Protein AF-A0A8R1HHL5-F1 (afdb_monomer)

InterPro domains:
  IPR000276 G protein-coupled receptor, rhodopsin-like [PF00001] (22-276)
  IPR017452 GPCR, rhodopsin-like, 7TM [PS50262] (1-278)

Radius of gyration: 33.53 Å; Cα contacts (8 Å, |Δi|>4): 121; chains: 1; bounding box: 90×46×117 Å

Sequence (317 aa):
MATDASMWTVRVDQYSGVLLRLTNLTTIMNVLLITMNEFIFICHPLRYSAIVTRCRVLWAIVLSWLLAFVLTLLNMLTSTRQRSVMIDTDCDNGDLIGVPFCIKHQETSMFHYFVFHMILIAFCLICLAITGSCYFILFRYYYVFTNEVCKRRSDVPQYSLRDRSDKLRNIGTSIITRLVRSDVNYTVEADLLQKEDHSHGKSIARRKKYVLMIGSVILVYSIYLTTYAVIQGMHLVNITSTAKGSESPVHTRSGYIYTKYTCYLFISFHSLLQPLCFMRMREFRNILKKTLFPCSKSEPIVTTDVYKRNSSQPTDI

Foldseek 3Di:
DPPVVVVVVVVVVLVVVLVLQLVLQLVLLVVLLVLVLLLCCLPPVPCSPVPDDPVVSVVSNVVSSVVSNVLSVLLSVLVVLQVPQPQDQPPDDDDDDDDNGDRDRPPPRLVSNLVSLVVLLVVLVVSLVSLVVSLVSLVVVLVVVVVVVVVVVVVVVPVVVVVVVVVVVPDPDDDDPVVVVVVVVVVVVVVVVVVVVVVVVVVNVVVVVLSVLVVVLSVLVSLLSVLVSVLSVLVSVVSVCVVVVNDDDPVVVVVSVVSNVVSVVSNVVSVVCVVSVVVSDPVSVVVVCCVVCVDDDDPDPPPPPPPPPPPDDDDDD

Solvent-accessible surface area (backbone atoms only — not comparable to full-atom values): 18376 Å² total; per-residue (Å²): 132,84,54,72,67,64,57,47,53,52,51,51,53,51,50,50,54,49,51,50,50,29,52,51,44,32,48,52,44,52,51,49,51,53,48,51,54,48,40,44,46,71,78,35,61,90,50,31,74,76,70,68,34,72,68,59,52,53,50,51,51,54,52,37,50,51,50,21,49,50,56,40,49,54,48,48,59,47,52,53,55,67,67,60,74,58,75,68,86,80,81,78,84,85,82,88,83,93,72,96,72,73,80,60,77,71,76,86,39,60,62,62,47,48,52,50,41,50,52,52,35,51,52,36,51,50,52,45,50,55,49,49,52,46,49,52,52,52,50,52,53,50,51,53,52,50,50,55,53,52,50,57,60,62,55,56,66,55,55,62,55,52,58,49,58,57,54,60,69,73,64,74,89,85,68,62,72,62,45,55,56,48,50,54,54,44,53,53,51,50,52,50,51,51,50,48,51,53,50,49,51,52,52,50,54,54,50,54,53,49,54,52,52,55,47,52,50,52,50,55,48,49,52,44,44,50,39,52,32,48,54,40,47,52,53,48,52,53,53,53,36,61,75,66,71,51,84,72,53,72,69,56,56,51,51,51,52,54,52,52,55,54,38,49,50,50,52,54,50,49,66,72,46,51,63,59,60,50,57,69,38,69,66,52,44,52,51,50,46,47,70,77,48,76,83,72,75,90,71,78,88,74,82,78,85,74,80,87,80,84,84,86,83,86,77,94,131

Mean predicted aligned error: 15.46 Å

Organism: Caenorhabditis japonica (NCBI:txid281687)

Secondary structure (DSSP, 8-state):
---HHHHHHHHHHHHHHHHHHHHHHHHHHHHHHHHHHHHHHHH-TTTHHHHS-HHHHHHHHHHHHHHHHHHHHHHHHHHHHHH-----------S-S---------GGGHHHHHHHHHHHHHHHHHHHHHHHHHHHHHHHHHHHHHHHHHHHHHHHHHHHHHHHHHHHHT--SS-SHHHHHHHHHHHHHHHHHHHHHHHHHHHHHHHHHHHHHHHHHHHHHHHHHHHHHHHHHHHHHHHHHHHTT----HHHHHHHHHHHHHHHHHHHHHHHHHHHHHTTSHHHHHHHHHHH---S--------SSTTSS-------

pLDDT: mean 70.44, 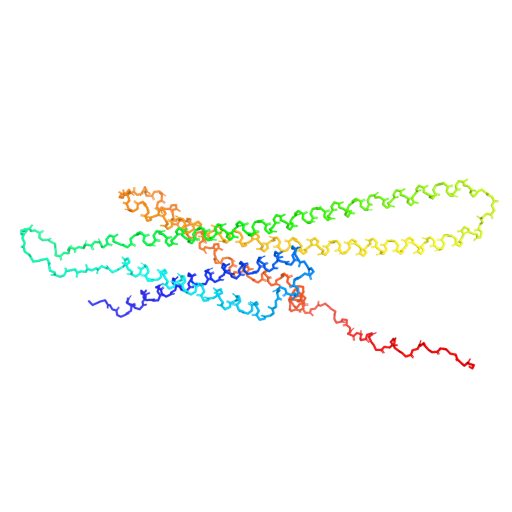std 16.2, range [34.09, 93.12]

Nearest PDB structures (foldseek):
  7xtb-assembly1_R  TM=5.365E-01  e=3.744E-03  Homo sapiens
  8iwe-assembly1_R  TM=6.183E-01  e=2.998E-02  Mus musculus
  8tf5-assembly1_A  TM=5.461E-01  e=5.171E-02  Homo sapiens
  8i21-assembly1_B  TM=3.298E-01  e=8.933E+00  Saccharomyces cerevisiae S288C

Structure (mmCIF, N/CA/C/O backbone):
data_AF-A0A8R1HHL5-F1
#
_entry.id   AF-A0A8R1HHL5-F1
#
loop_
_atom_site.group_PDB
_atom_site.id
_atom_site.type_symbol
_atom_site.label_atom_id
_atom_site.label_alt_id
_atom_site.label_comp_id
_atom_site.label_asym_id
_atom_site.label_entity_id
_atom_site.label_seq_id
_atom_site.pdbx_PDB_ins_code
_atom_site.Cartn_x
_atom_site.Cartn_y
_atom_site.Cartn_z
_atom_site.occupancy
_atom_site.B_iso_or_equiv
_atom_site.auth_seq_id
_atom_site.auth_comp_id
_atom_site.auth_asym_id
_atom_site.auth_atom_id
_atom_site.pdbx_PDB_model_num
ATOM 1 N N . MET A 1 1 ? 27.395 -18.974 -31.088 1.00 42.16 1 MET A N 1
ATOM 2 C CA . MET A 1 1 ? 26.512 -19.908 -30.358 1.00 42.16 1 MET A CA 1
ATOM 3 C C . MET A 1 1 ? 26.502 -19.499 -28.891 1.00 42.16 1 MET A C 1
ATOM 5 O O . MET A 1 1 ? 27.455 -19.790 -28.184 1.00 42.16 1 MET A O 1
ATOM 9 N N . ALA A 1 2 ? 25.499 -18.732 -28.457 1.00 47.31 2 ALA A N 1
ATOM 10 C CA . ALA A 1 2 ? 25.282 -18.492 -27.032 1.00 47.31 2 ALA A CA 1
ATOM 11 C C . ALA A 1 2 ? 24.746 -19.800 -26.437 1.00 47.31 2 ALA A C 1
ATOM 13 O O . ALA A 1 2 ? 23.761 -20.333 -26.937 1.00 47.31 2 ALA A O 1
ATOM 14 N N . THR A 1 3 ? 25.441 -20.364 -25.454 1.00 57.50 3 THR A N 1
ATOM 15 C CA . THR A 1 3 ? 25.074 -21.638 -24.826 1.00 57.50 3 THR A CA 1
ATOM 16 C C . THR A 1 3 ? 23.682 -21.531 -24.207 1.00 57.50 3 THR A C 1
ATOM 18 O O . THR A 1 3 ? 23.359 -20.506 -23.602 1.00 57.50 3 THR A O 1
ATOM 21 N N . ASP A 1 4 ? 22.859 -22.574 -24.320 1.00 66.75 4 ASP A N 1
ATOM 22 C CA . ASP A 1 4 ? 21.476 -22.607 -23.814 1.00 66.75 4 ASP A CA 1
ATOM 23 C C . ASP A 1 4 ? 21.350 -22.166 -22.342 1.00 66.75 4 ASP A C 1
ATOM 25 O O . ASP A 1 4 ? 20.347 -21.572 -21.940 1.00 66.75 4 ASP A O 1
ATOM 29 N N . ALA A 1 5 ? 22.415 -22.353 -21.554 1.00 67.31 5 ALA A N 1
ATOM 30 C CA . ALA A 1 5 ? 22.545 -21.859 -20.185 1.00 67.31 5 ALA A CA 1
ATOM 31 C C . ALA A 1 5 ? 22.472 -20.322 -20.071 1.00 67.31 5 ALA A C 1
ATOM 33 O O . ALA A 1 5 ? 21.800 -19.805 -19.181 1.00 67.31 5 ALA A O 1
ATOM 34 N N . SER A 1 6 ? 23.116 -19.579 -20.977 1.00 68.88 6 SER A N 1
ATOM 35 C CA . SER A 1 6 ? 23.081 -18.107 -21.001 1.00 68.88 6 SER A CA 1
ATOM 36 C C . SER A 1 6 ? 21.715 -17.558 -21.427 1.00 68.88 6 SER A C 1
ATOM 38 O O . SER A 1 6 ? 21.261 -16.531 -20.927 1.00 68.88 6 SER A O 1
ATOM 40 N N . MET A 1 7 ? 21.008 -18.273 -22.306 1.00 71.62 7 MET A N 1
ATOM 41 C CA . MET A 1 7 ? 19.640 -17.927 -22.691 1.00 71.62 7 MET A CA 1
ATOM 42 C C . MET A 1 7 ? 18.653 -18.198 -21.546 1.00 71.62 7 MET A C 1
ATOM 44 O O . MET A 1 7 ? 17.720 -17.421 -21.332 1.00 71.62 7 MET A O 1
ATOM 48 N N . TRP A 1 8 ? 18.866 -19.274 -20.784 1.00 72.12 8 TRP A N 1
ATOM 49 C CA . TRP A 1 8 ? 18.046 -19.609 -19.623 1.00 72.12 8 TRP A CA 1
ATOM 50 C C . TRP A 1 8 ? 18.189 -18.583 -18.492 1.00 72.12 8 TRP A C 1
ATOM 52 O O . TRP A 1 8 ? 17.174 -18.100 -17.989 1.00 72.12 8 TRP A O 1
ATOM 62 N N . THR A 1 9 ? 19.411 -18.168 -18.141 1.00 71.62 9 THR A N 1
ATOM 63 C CA . THR A 1 9 ? 19.636 -17.166 -17.080 1.00 71.62 9 THR A CA 1
ATOM 64 C C . THR A 1 9 ? 19.001 -15.815 -17.407 1.00 71.62 9 THR A C 1
ATOM 66 O O . THR A 1 9 ? 18.374 -15.208 -16.539 1.00 71.62 9 THR A O 1
ATOM 69 N N . VAL A 1 10 ? 19.071 -15.370 -18.666 1.00 73.50 10 VAL A N 1
ATOM 70 C CA . VAL A 1 10 ? 18.430 -14.123 -19.116 1.00 73.50 10 VAL A CA 1
ATOM 71 C C . VAL A 1 10 ? 16.905 -14.199 -19.015 1.00 73.50 10 VAL A C 1
ATOM 73 O O . VAL A 1 10 ? 16.272 -13.242 -18.570 1.00 73.50 10 VAL A O 1
ATOM 76 N N . ARG A 1 11 ? 16.294 -15.332 -19.387 1.00 72.88 11 ARG A N 1
ATOM 77 C CA . ARG A 1 11 ?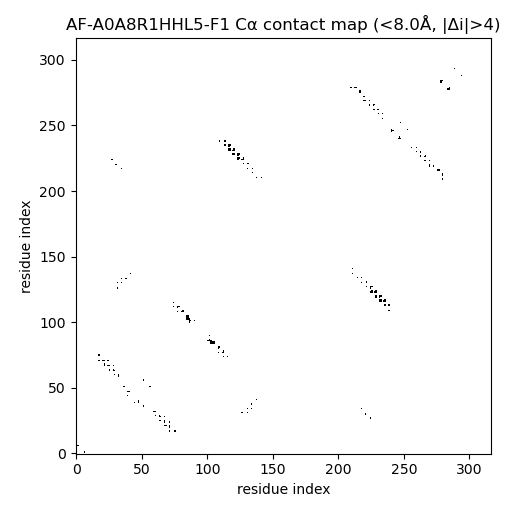 14.840 -15.521 -19.254 1.00 72.88 11 ARG A CA 1
ATOM 78 C C . ARG A 1 11 ? 14.409 -15.534 -17.789 1.00 72.88 11 ARG A C 1
ATOM 80 O O . ARG A 1 11 ? 13.424 -14.889 -17.443 1.00 72.88 11 ARG A O 1
ATOM 87 N N . VAL A 1 12 ? 15.153 -16.225 -16.926 1.00 75.69 12 VAL A N 1
ATOM 88 C CA . VAL A 1 12 ? 14.879 -16.272 -15.480 1.00 75.69 12 VAL A CA 1
ATOM 89 C C . VAL A 1 12 ? 14.945 -14.874 -14.857 1.00 75.69 12 VAL A C 1
ATOM 91 O O . VAL A 1 12 ? 14.050 -14.514 -14.094 1.00 75.69 12 VAL A O 1
ATOM 94 N N . ASP A 1 13 ? 15.938 -14.060 -15.222 1.00 73.06 13 ASP A N 1
ATOM 95 C CA . ASP A 1 13 ? 16.054 -12.667 -14.766 1.00 73.06 13 ASP A CA 1
ATOM 96 C C . ASP A 1 13 ? 14.882 -11.788 -15.247 1.00 73.06 13 ASP A C 1
ATOM 98 O O . ASP A 1 13 ? 14.316 -10.992 -14.496 1.00 73.06 13 ASP A O 1
ATOM 102 N N . GLN A 1 14 ? 14.429 -11.985 -16.487 1.00 74.00 14 GLN A N 1
ATOM 103 C CA . GLN A 1 14 ? 13.248 -11.289 -16.999 1.00 74.00 14 GLN A CA 1
ATOM 104 C C . GLN A 1 14 ? 11.977 -11.663 -16.225 1.00 74.00 14 GLN A C 1
ATOM 106 O O . GLN A 1 14 ? 11.221 -10.775 -15.820 1.00 74.00 14 GLN A O 1
ATOM 111 N N . TYR A 1 15 ? 11.739 -12.957 -15.987 1.00 77.94 15 TYR A N 1
ATOM 112 C CA . TYR A 1 15 ? 10.565 -13.414 -15.242 1.00 77.94 15 TYR A CA 1
ATOM 113 C C . TYR A 1 15 ? 10.598 -12.967 -13.781 1.00 77.94 15 TYR A C 1
ATOM 115 O O . TYR A 1 15 ? 9.571 -12.526 -13.264 1.00 77.94 15 TYR A O 1
ATOM 123 N N . SER A 1 16 ? 11.759 -13.014 -13.123 1.00 80.31 16 SER A N 1
ATOM 124 C CA . SER A 1 16 ? 11.901 -12.553 -11.739 1.00 80.31 16 SER A CA 1
ATOM 125 C C . SER A 1 16 ? 11.597 -11.054 -11.617 1.00 80.31 16 SER A C 1
ATOM 127 O O . SER A 1 16 ? 10.848 -10.644 -10.727 1.00 80.31 16 SER A O 1
ATOM 129 N N . GLY A 1 17 ? 12.065 -10.238 -12.568 1.00 75.25 17 GLY A N 1
ATOM 130 C CA . GLY A 1 17 ? 11.755 -8.811 -12.633 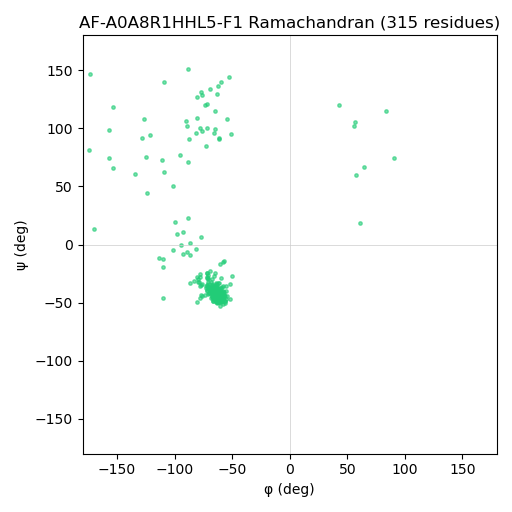1.00 75.25 17 GLY A CA 1
ATOM 131 C C . GLY A 1 17 ? 10.266 -8.521 -12.854 1.00 75.25 17 GLY A C 1
ATOM 132 O O . GLY A 1 17 ? 9.712 -7.616 -12.224 1.00 75.25 17 GLY A O 1
ATOM 133 N N . VAL A 1 18 ? 9.594 -9.297 -13.710 1.00 81.50 18 VAL A N 1
ATOM 134 C CA . VAL A 1 18 ? 8.143 -9.185 -13.951 1.00 81.50 18 VAL A CA 1
ATOM 135 C C . VAL A 1 18 ? 7.349 -9.569 -12.704 1.00 81.50 18 VAL A C 1
ATOM 137 O O . VAL A 1 18 ? 6.468 -8.816 -12.285 1.00 81.50 18 VAL A O 1
ATOM 140 N N . LEU A 1 19 ? 7.693 -10.690 -12.068 1.00 83.50 19 LEU A N 1
ATOM 141 C CA . LEU A 1 19 ? 7.055 -11.151 -10.834 1.00 83.50 19 LEU A CA 1
ATOM 142 C C . LEU A 1 19 ? 7.226 -10.141 -9.698 1.00 83.50 19 LEU A C 1
ATOM 144 O O . LEU A 1 19 ? 6.269 -9.855 -8.977 1.00 83.50 19 LEU A O 1
ATOM 148 N N . LEU A 1 20 ? 8.412 -9.544 -9.569 1.00 83.75 20 LEU A N 1
ATOM 149 C CA . LEU A 1 20 ? 8.668 -8.504 -8.578 1.00 83.75 20 LEU A CA 1
ATOM 150 C C . LEU A 1 20 ? 7.784 -7.270 -8.818 1.00 83.75 20 LEU A C 1
ATOM 152 O O . LEU A 1 20 ? 7.220 -6.714 -7.875 1.00 83.75 20 LEU A O 1
ATOM 156 N N . ARG A 1 21 ? 7.619 -6.838 -10.075 1.00 83.62 21 ARG A N 1
ATOM 157 C CA . ARG A 1 21 ? 6.741 -5.706 -10.427 1.00 83.62 21 ARG A CA 1
ATOM 158 C C . ARG A 1 21 ? 5.267 -6.023 -10.164 1.00 83.62 21 ARG A C 1
ATOM 160 O O . ARG A 1 21 ? 4.592 -5.193 -9.555 1.00 83.62 21 ARG A O 1
ATOM 167 N N . LEU A 1 22 ? 4.807 -7.220 -10.536 1.00 88.12 22 LEU A N 1
ATOM 168 C CA . LEU A 1 22 ? 3.447 -7.697 -10.266 1.00 88.12 22 LEU A CA 1
ATOM 169 C C . LEU A 1 22 ? 3.150 -7.715 -8.768 1.00 88.12 22 LEU A C 1
ATOM 171 O O . LEU A 1 22 ? 2.128 -7.190 -8.327 1.00 88.12 22 LEU A O 1
ATOM 175 N N . THR A 1 23 ? 4.063 -8.286 -7.985 1.00 88.06 23 THR A N 1
ATOM 176 C CA . THR A 1 23 ? 3.922 -8.406 -6.530 1.00 88.06 23 THR A CA 1
ATOM 177 C C . THR A 1 23 ? 3.858 -7.032 -5.877 1.00 88.06 23 THR A C 1
ATOM 179 O O . THR A 1 23 ? 2.985 -6.785 -5.045 1.00 88.06 23 THR A O 1
ATOM 182 N N . ASN A 1 24 ? 4.722 -6.103 -6.297 1.00 87.69 24 ASN A N 1
ATOM 183 C CA . ASN A 1 24 ? 4.714 -4.738 -5.776 1.00 87.69 24 ASN A CA 1
ATOM 184 C C . ASN A 1 24 ? 3.406 -4.009 -6.094 1.00 87.69 24 ASN A C 1
ATOM 186 O O . ASN A 1 24 ? 2.793 -3.417 -5.210 1.00 87.69 24 ASN A O 1
ATOM 190 N N . LEU A 1 25 ? 2.930 -4.091 -7.334 1.00 87.44 25 LEU A N 1
ATOM 191 C CA . LEU A 1 25 ? 1.705 -3.406 -7.726 1.00 87.44 25 LEU A CA 1
ATOM 192 C C . LEU A 1 25 ? 0.461 -4.009 -7.061 1.00 87.44 25 LEU A C 1
ATOM 194 O O . LEU A 1 25 ? -0.403 -3.277 -6.583 1.00 87.44 25 LEU A O 1
ATOM 198 N N . THR A 1 26 ? 0.411 -5.335 -6.953 1.00 90.25 26 THR A N 1
ATOM 199 C CA . THR A 1 26 ? -0.639 -6.048 -6.211 1.00 90.25 26 THR A CA 1
ATOM 200 C C . THR A 1 26 ? -0.637 -5.63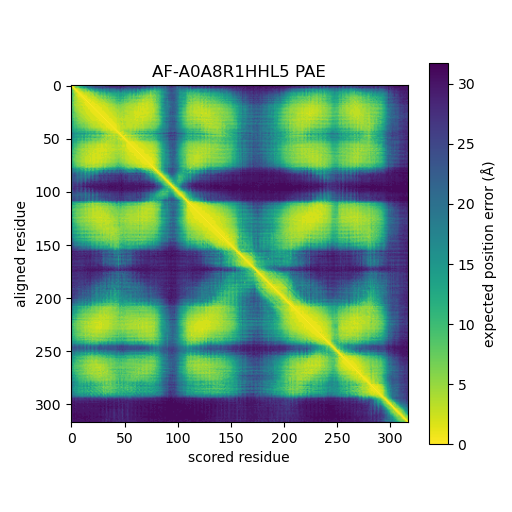3 -4.742 1.00 90.25 26 THR A C 1
ATOM 202 O O . THR A 1 26 ? -1.688 -5.374 -4.161 1.00 90.25 26 THR A O 1
ATOM 205 N N . THR A 1 27 ? 0.548 -5.495 -4.144 1.00 88.94 27 THR A N 1
ATOM 206 C CA . THR A 1 27 ? 0.706 -5.018 -2.766 1.00 88.94 27 THR A CA 1
ATOM 207 C C . THR A 1 27 ? 0.165 -3.601 -2.601 1.00 88.94 27 THR A C 1
ATOM 209 O O . THR A 1 27 ? -0.620 -3.368 -1.686 1.00 88.94 27 THR A O 1
ATOM 212 N N . ILE A 1 28 ? 0.500 -2.675 -3.507 1.00 88.00 28 ILE A N 1
ATOM 213 C CA . ILE A 1 28 ? -0.034 -1.304 -3.493 1.00 88.00 28 ILE A CA 1
ATOM 214 C C . ILE A 1 28 ? -1.565 -1.312 -3.561 1.00 88.00 28 ILE A C 1
ATOM 216 O O . ILE A 1 28 ? -2.219 -0.644 -2.759 1.00 88.00 28 ILE A O 1
ATOM 220 N N . MET A 1 29 ? -2.147 -2.096 -4.471 1.00 88.38 29 MET A N 1
ATOM 221 C CA . MET A 1 29 ? -3.602 -2.181 -4.605 1.00 88.38 29 MET A CA 1
ATOM 222 C C . MET A 1 29 ? -4.264 -2.789 -3.362 1.00 88.38 29 MET A C 1
ATOM 224 O O . MET A 1 29 ? -5.301 -2.306 -2.914 1.00 88.38 29 MET A O 1
ATOM 228 N N . ASN A 1 30 ? -3.654 -3.811 -2.757 1.00 87.62 30 ASN A N 1
ATOM 229 C CA . ASN A 1 30 ? -4.145 -4.408 -1.514 1.00 87.62 30 ASN A CA 1
ATOM 230 C C . ASN A 1 30 ? -4.095 -3.417 -0.349 1.00 87.62 30 ASN A C 1
ATOM 232 O O . ASN A 1 30 ? -5.045 -3.327 0.428 1.00 87.62 30 ASN A O 1
ATOM 236 N N . VAL A 1 31 ? -3.014 -2.643 -0.241 1.00 84.00 31 VAL A N 1
ATOM 237 C CA . VAL A 1 31 ? -2.894 -1.572 0.751 1.00 84.00 31 VAL A CA 1
ATOM 238 C C . VAL A 1 31 ? -3.980 -0.523 0.534 1.00 84.00 31 VAL A C 1
ATOM 240 O O . VAL A 1 31 ? -4.639 -0.146 1.498 1.00 84.00 31 VAL A O 1
ATOM 243 N N . LEU A 1 32 ? -4.229 -0.113 -0.713 1.00 84.56 32 LEU A N 1
ATOM 244 C CA . LEU A 1 32 ? -5.295 0.832 -1.046 1.00 84.56 32 LEU A CA 1
ATOM 245 C C . LEU A 1 32 ? -6.682 0.297 -0.654 1.00 84.56 32 LEU A C 1
ATOM 247 O O . LEU A 1 32 ? -7.497 1.031 -0.105 1.00 84.56 32 LEU A O 1
ATOM 251 N N . LEU A 1 33 ? -6.953 -0.992 -0.878 1.00 87.56 33 LEU A N 1
ATOM 252 C CA . LEU A 1 33 ? -8.202 -1.620 -0.437 1.00 87.56 33 LEU A CA 1
ATOM 253 C C . LEU A 1 33 ? -8.337 -1.607 1.091 1.00 87.56 33 LEU A C 1
ATOM 255 O O . LEU A 1 33 ? -9.411 -1.303 1.611 1.00 87.56 33 LEU A O 1
ATOM 259 N N . ILE A 1 34 ? -7.255 -1.897 1.819 1.00 84.00 34 ILE A N 1
ATOM 260 C CA . ILE A 1 34 ? -7.245 -1.867 3.288 1.00 84.00 34 ILE A CA 1
ATOM 261 C C . ILE A 1 34 ? -7.468 -0.441 3.808 1.00 84.00 34 ILE A C 1
ATOM 263 O O . ILE A 1 34 ? -8.251 -0.254 4.743 1.00 84.00 34 ILE A O 1
ATOM 267 N N . THR A 1 35 ? -6.807 0.563 3.226 1.00 81.38 35 THR A N 1
ATOM 268 C CA . THR A 1 35 ? -6.953 1.964 3.648 1.00 81.38 35 THR A CA 1
ATOM 269 C C . THR A 1 35 ? -8.343 2.497 3.331 1.00 81.38 35 THR A C 1
ATOM 271 O O . THR A 1 35 ? -8.952 3.117 4.199 1.00 81.38 35 THR A O 1
ATOM 274 N N . MET A 1 36 ? -8.897 2.180 2.157 1.00 82.75 36 MET A N 1
ATOM 275 C CA . MET A 1 36 ? -10.275 2.528 1.801 1.00 82.75 36 MET A CA 1
ATOM 276 C C . MET A 1 36 ? -11.295 1.859 2.720 1.00 82.75 36 MET A C 1
ATOM 278 O O . MET A 1 36 ? -12.236 2.508 3.173 1.00 82.75 36 MET A O 1
ATOM 282 N N . ASN A 1 37 ? -11.102 0.580 3.051 1.00 86.31 37 ASN A N 1
ATOM 283 C CA . ASN A 1 37 ? -11.968 -0.106 4.003 1.00 86.31 37 ASN A CA 1
ATOM 284 C C . ASN A 1 37 ? -11.955 0.589 5.373 1.00 86.31 37 ASN A C 1
ATOM 286 O O . ASN A 1 37 ? -13.006 0.787 5.984 1.00 86.31 37 ASN A O 1
ATOM 290 N N . GLU A 1 38 ? -10.772 1.001 5.833 1.00 79.06 38 GLU A N 1
ATOM 291 C CA . GLU A 1 38 ? -10.641 1.722 7.096 1.00 79.06 38 GLU A CA 1
ATOM 292 C C . GLU A 1 38 ? -11.290 3.098 7.053 1.00 79.06 38 GLU A C 1
ATOM 294 O O . GLU A 1 38 ? -12.016 3.474 7.973 1.00 79.06 38 GLU A O 1
ATOM 299 N N . PHE A 1 39 ? -11.082 3.826 5.962 1.00 79.50 39 PHE A N 1
ATOM 300 C CA . PHE A 1 39 ? -11.696 5.122 5.734 1.00 79.50 39 PHE A CA 1
ATOM 301 C C . PHE A 1 39 ? -13.223 5.051 5.823 1.00 79.50 39 PHE A C 1
ATOM 303 O O . PHE A 1 39 ? -13.836 5.820 6.563 1.00 79.50 39 PHE A O 1
ATOM 310 N N . ILE A 1 40 ? -13.841 4.082 5.141 1.00 83.06 40 ILE A N 1
ATOM 311 C CA . ILE A 1 40 ? -15.298 3.892 5.162 1.00 83.06 40 ILE A CA 1
ATOM 312 C C . ILE A 1 40 ? -15.778 3.554 6.577 1.00 83.06 40 ILE A C 1
ATOM 314 O O . ILE A 1 40 ? -16.802 4.081 7.016 1.00 83.06 40 ILE A O 1
ATOM 318 N N . PHE A 1 41 ? -15.037 2.717 7.310 1.00 81.31 41 PHE A N 1
ATOM 319 C CA . PHE A 1 41 ? -15.372 2.362 8.689 1.00 81.31 41 PHE A CA 1
ATOM 320 C C . PHE A 1 41 ? -15.397 3.585 9.621 1.00 81.31 41 PHE A C 1
ATOM 322 O O . PHE A 1 41 ? -16.294 3.705 10.455 1.00 81.31 41 PHE A O 1
ATOM 329 N N . ILE A 1 42 ? -14.447 4.510 9.462 1.00 74.62 42 ILE A N 1
ATOM 330 C CA . ILE A 1 42 ? -14.337 5.711 10.304 1.00 74.62 42 ILE A CA 1
ATOM 331 C C . ILE A 1 42 ? -15.359 6.776 9.901 1.00 74.62 42 ILE A C 1
ATOM 333 O O . ILE A 1 42 ? -16.012 7.358 10.765 1.00 74.62 42 ILE A O 1
ATOM 337 N N . CYS A 1 43 ? -15.494 7.049 8.602 1.00 77.25 43 CYS A N 1
ATOM 338 C CA . CYS A 1 43 ? -16.359 8.117 8.102 1.00 77.25 43 CYS A CA 1
ATOM 339 C C . CYS A 1 43 ? -17.844 7.738 8.143 1.00 77.25 43 CYS A C 1
ATOM 341 O O . CYS A 1 43 ? -18.693 8.596 8.393 1.00 77.25 43 CYS A O 1
ATOM 343 N N . HIS A 1 44 ? -18.178 6.465 7.916 1.00 79.44 44 HIS A N 1
ATOM 344 C CA . HIS A 1 44 ? -19.561 6.002 7.788 1.00 79.44 44 HIS A CA 1
ATOM 345 C C . HIS A 1 44 ? -19.839 4.715 8.585 1.00 79.44 44 HIS A C 1
ATOM 347 O O . HIS A 1 44 ? -20.286 3.719 8.006 1.00 79.44 44 HIS A O 1
ATOM 353 N N . PRO A 1 45 ? -19.682 4.724 9.923 1.00 79.44 45 PRO A N 1
ATOM 354 C CA . PRO A 1 45 ? -19.841 3.522 10.744 1.00 79.44 45 PRO A CA 1
ATOM 355 C C . PRO A 1 45 ? -21.245 2.899 10.639 1.00 79.44 45 PRO A C 1
ATOM 357 O O . PRO A 1 45 ? -21.375 1.681 10.581 1.00 79.44 45 PRO A O 1
ATOM 360 N N . LEU A 1 46 ? -22.301 3.719 10.543 1.00 80.19 46 LEU A N 1
ATOM 361 C CA . LEU A 1 46 ? -23.695 3.248 10.472 1.00 80.19 46 LEU A CA 1
ATOM 362 C C . LEU A 1 46 ? -24.054 2.595 9.130 1.00 80.19 46 LEU A C 1
ATOM 364 O O . LEU A 1 46 ? -24.919 1.728 9.075 1.00 80.19 46 LEU A O 1
ATOM 368 N N . ARG A 1 47 ? -23.396 3.004 8.038 1.00 83.88 47 ARG A N 1
ATOM 369 C CA . ARG A 1 47 ? -23.643 2.465 6.689 1.00 83.88 47 ARG A CA 1
ATOM 370 C C . ARG A 1 47 ? -22.597 1.443 6.256 1.00 83.88 47 ARG A C 1
ATOM 372 O O . ARG A 1 47 ? -22.765 0.826 5.208 1.00 83.88 47 ARG A O 1
ATOM 379 N N . TYR A 1 48 ? -21.557 1.221 7.060 1.00 85.00 48 TYR A N 1
ATOM 380 C CA . TYR A 1 48 ? -20.466 0.298 6.756 1.00 85.00 48 TYR A CA 1
ATOM 381 C C . TYR A 1 48 ? -20.973 -1.100 6.373 1.00 85.00 48 TYR A C 1
ATOM 383 O O . TYR A 1 48 ? -20.576 -1.623 5.337 1.00 85.00 48 TYR A O 1
ATOM 391 N N . SER A 1 49 ? -21.919 -1.658 7.141 1.00 81.62 49 SER A N 1
ATOM 392 C CA . SER A 1 49 ? -22.487 -2.997 6.893 1.00 81.62 49 SER A CA 1
ATOM 393 C C . SER A 1 49 ? -23.212 -3.112 5.540 1.00 81.62 49 SER A C 1
ATOM 395 O O . SER A 1 49 ? -23.170 -4.154 4.892 1.00 81.62 49 SER A O 1
ATOM 397 N N . ALA A 1 50 ? -23.837 -2.025 5.075 1.00 83.12 50 ALA A N 1
ATOM 398 C CA . ALA A 1 50 ? -24.522 -1.986 3.782 1.00 83.12 50 ALA A CA 1
ATOM 399 C C . ALA A 1 50 ? -23.562 -1.715 2.608 1.00 83.12 50 ALA A C 1
ATOM 401 O O . ALA A 1 50 ? -23.793 -2.170 1.488 1.00 83.12 50 ALA A O 1
ATOM 402 N N . ILE A 1 51 ? -22.485 -0.960 2.848 1.00 83.94 51 ILE A N 1
ATOM 403 C CA . ILE A 1 51 ? -21.506 -0.584 1.820 1.00 83.94 51 ILE A CA 1
ATOM 404 C C . ILE A 1 51 ? -20.519 -1.733 1.565 1.00 83.94 51 ILE A C 1
ATOM 406 O O . ILE A 1 51 ? -20.309 -2.114 0.409 1.00 83.94 51 ILE A O 1
ATOM 410 N N . VAL A 1 52 ? -19.947 -2.299 2.631 1.00 87.25 52 VAL A N 1
ATOM 411 C CA . VAL A 1 52 ? -18.890 -3.320 2.596 1.00 87.25 52 VAL A CA 1
ATOM 412 C C . VAL A 1 52 ? -19.511 -4.713 2.708 1.00 87.25 52 VAL A C 1
ATOM 414 O O . VAL A 1 52 ? -19.498 -5.356 3.756 1.00 87.25 52 VAL A O 1
ATOM 417 N N . THR A 1 53 ? -20.083 -5.192 1.602 1.00 90.12 53 THR A N 1
ATOM 418 C CA . THR A 1 53 ? -20.617 -6.559 1.511 1.00 90.12 53 THR A CA 1
ATOM 419 C C . THR A 1 53 ? -19.542 -7.547 1.057 1.00 90.12 53 THR A C 1
ATOM 421 O O . THR A 1 53 ? -18.638 -7.195 0.298 1.00 90.12 53 THR A O 1
ATOM 424 N N . ARG A 1 54 ? -19.653 -8.818 1.474 1.00 87.62 54 ARG A N 1
ATOM 425 C CA . ARG A 1 54 ? -18.676 -9.873 1.129 1.00 87.62 54 ARG A CA 1
ATOM 426 C C . ARG A 1 54 ? -18.472 -10.004 -0.382 1.00 87.62 54 ARG A C 1
ATOM 428 O O . ARG A 1 54 ? -17.336 -10.052 -0.836 1.00 87.62 54 ARG A O 1
ATOM 435 N N . CYS A 1 55 ? -19.557 -9.982 -1.158 1.00 88.31 55 CYS A N 1
ATOM 436 C CA . CYS A 1 55 ? -19.480 -10.074 -2.616 1.00 88.31 55 CYS A CA 1
ATOM 437 C C . CYS A 1 55 ? -18.722 -8.889 -3.225 1.00 88.31 55 CYS A C 1
ATOM 439 O O . CYS A 1 55 ? -17.858 -9.092 -4.070 1.00 88.31 55 CYS A O 1
ATOM 441 N N . ARG A 1 56 ? -18.996 -7.655 -2.778 1.00 90.75 56 ARG A N 1
ATOM 442 C CA . ARG A 1 56 ? -18.304 -6.458 -3.284 1.00 90.75 56 ARG A CA 1
ATOM 443 C C . ARG A 1 56 ? -16.819 -6.468 -2.940 1.00 90.75 56 ARG A C 1
ATOM 445 O O . ARG A 1 56 ? -16.010 -6.105 -3.784 1.00 90.75 56 ARG A O 1
ATOM 452 N N . VAL A 1 57 ? -16.462 -6.917 -1.736 1.00 89.31 57 VAL A N 1
ATOM 453 C CA . VAL A 1 57 ? -15.058 -7.059 -1.323 1.00 89.31 57 VAL A CA 1
ATOM 454 C C . VAL A 1 57 ? -14.339 -8.103 -2.177 1.00 89.31 57 VAL A C 1
ATOM 456 O O . VAL A 1 57 ? -13.244 -7.830 -2.657 1.00 89.31 57 VAL A O 1
ATOM 459 N N . LEU A 1 58 ? -14.958 -9.262 -2.428 1.00 88.75 58 LEU A N 1
ATOM 460 C CA . LEU A 1 58 ? -14.384 -10.284 -3.311 1.00 88.75 58 LEU A CA 1
ATOM 461 C C . LEU A 1 58 ? -14.163 -9.747 -4.728 1.00 88.75 58 LEU A C 1
ATOM 463 O O . LEU A 1 58 ? -13.073 -9.903 -5.273 1.00 88.75 58 LEU A O 1
ATOM 467 N N . TRP A 1 59 ? -15.151 -9.047 -5.293 1.00 92.00 59 TRP A N 1
ATOM 468 C CA . TRP A 1 59 ? -15.005 -8.395 -6.595 1.00 92.00 59 TRP A CA 1
ATOM 469 C C . TRP A 1 59 ? -13.891 -7.348 -6.604 1.00 92.00 59 TRP A C 1
ATOM 471 O O . TRP A 1 59 ? -13.105 -7.314 -7.545 1.00 92.00 59 TRP A O 1
ATOM 481 N N . ALA A 1 60 ? -13.775 -6.533 -5.555 1.00 89.19 60 ALA A N 1
ATOM 482 C CA . ALA A 1 60 ? -12.714 -5.537 -5.443 1.00 89.19 60 ALA A CA 1
ATOM 483 C C . ALA A 1 60 ? -11.314 -6.175 -5.397 1.00 89.19 60 ALA A C 1
ATOM 485 O O . ALA A 1 60 ? -10.391 -5.646 -6.010 1.00 89.19 60 ALA A O 1
ATOM 486 N N . ILE A 1 61 ? -11.164 -7.327 -4.730 1.00 91.06 61 ILE A N 1
ATOM 487 C CA . ILE A 1 61 ? -9.915 -8.102 -4.727 1.00 91.06 61 ILE A CA 1
ATOM 488 C C . ILE A 1 61 ? -9.637 -8.662 -6.126 1.00 91.06 61 ILE A C 1
ATOM 490 O O . ILE A 1 61 ? -8.546 -8.498 -6.651 1.00 91.06 61 ILE A O 1
ATOM 494 N N . VAL A 1 62 ? -10.609 -9.291 -6.784 1.00 92.44 62 VAL A N 1
ATOM 495 C CA . VAL A 1 62 ? -10.381 -9.828 -8.138 1.00 92.44 62 VAL A CA 1
ATOM 496 C C . VAL A 1 62 ? -9.986 -8.710 -9.110 1.00 92.44 62 VAL A C 1
ATOM 498 O O . VAL A 1 62 ? -9.009 -8.846 -9.845 1.00 92.44 62 VAL A O 1
ATOM 501 N N . LEU A 1 63 ? -10.683 -7.571 -9.069 1.00 90.88 63 LEU A N 1
ATOM 502 C CA . LEU A 1 63 ? -10.372 -6.408 -9.900 1.00 90.88 63 LEU A CA 1
ATOM 503 C C . LEU A 1 63 ? -8.992 -5.818 -9.592 1.00 90.88 63 LEU A C 1
ATOM 505 O O . LEU A 1 63 ? -8.298 -5.407 -10.520 1.00 90.88 63 LEU A O 1
ATOM 509 N N . SER A 1 64 ? -8.564 -5.798 -8.326 1.00 91.44 64 SER A N 1
ATOM 510 C CA . SER A 1 64 ? -7.239 -5.289 -7.960 1.00 91.44 64 SER A CA 1
ATOM 511 C C . SER A 1 64 ? -6.112 -6.153 -8.522 1.00 91.44 64 SER A C 1
ATOM 513 O O . SER A 1 64 ? -5.132 -5.623 -9.050 1.00 91.44 64 SER A O 1
ATOM 515 N N . TRP A 1 65 ? -6.275 -7.475 -8.473 1.00 92.69 65 TRP A N 1
ATOM 516 C CA . TRP A 1 65 ? -5.332 -8.428 -9.054 1.00 92.69 65 TRP A CA 1
ATOM 517 C C . TRP A 1 65 ? -5.292 -8.338 -10.578 1.00 92.69 65 TRP A C 1
ATOM 519 O O . TRP A 1 65 ? -4.209 -8.282 -11.160 1.00 92.69 65 TRP A O 1
ATOM 529 N N . LEU A 1 66 ? -6.457 -8.260 -11.228 1.00 93.12 66 LEU A N 1
ATOM 530 C CA . LEU A 1 66 ? -6.540 -8.084 -12.679 1.00 93.12 66 LEU A CA 1
ATOM 531 C C . LEU A 1 66 ? -5.868 -6.781 -13.120 1.00 93.12 66 LEU A C 1
ATOM 533 O O . LEU A 1 66 ? -5.075 -6.789 -14.059 1.00 93.12 66 LEU A O 1
ATOM 537 N N . LEU A 1 67 ? -6.118 -5.676 -12.415 1.00 89.81 67 LEU A N 1
ATOM 538 C CA . LEU A 1 67 ? -5.494 -4.390 -12.715 1.00 89.81 67 LEU A CA 1
ATOM 539 C C . LEU A 1 67 ? -3.968 -4.447 -12.549 1.00 89.81 67 LEU A C 1
ATOM 541 O O . LEU A 1 67 ? -3.239 -3.945 -13.406 1.00 89.81 67 LEU A O 1
ATOM 545 N N . ALA A 1 68 ? -3.472 -5.094 -11.490 1.00 90.38 68 ALA A N 1
ATOM 546 C CA . ALA A 1 68 ? -2.038 -5.277 -11.278 1.00 90.38 68 ALA A CA 1
ATOM 547 C C . ALA A 1 68 ? -1.391 -6.136 -12.379 1.00 90.38 68 ALA A C 1
ATOM 549 O O . ALA A 1 68 ? -0.300 -5.815 -12.863 1.00 90.38 68 ALA A O 1
ATOM 550 N N . PHE A 1 69 ? -2.076 -7.194 -12.815 1.00 89.62 69 PHE A N 1
ATOM 551 C CA . PHE A 1 69 ? -1.630 -8.041 -13.916 1.00 89.62 69 PHE A CA 1
ATOM 552 C C . PHE A 1 69 ? -1.572 -7.270 -15.237 1.00 89.62 69 PHE A C 1
ATOM 554 O O . PHE A 1 69 ? -0.530 -7.264 -15.892 1.00 89.62 69 PHE A O 1
ATOM 561 N N . VAL A 1 70 ? -2.641 -6.549 -15.590 1.00 89.38 70 VAL A N 1
ATOM 562 C CA . VAL A 1 70 ? -2.715 -5.740 -16.817 1.00 89.38 70 VAL A CA 1
ATOM 563 C C . VAL A 1 70 ? -1.611 -4.687 -16.846 1.00 89.38 70 VAL A C 1
ATOM 565 O O . VAL A 1 70 ? -0.875 -4.596 -17.824 1.00 89.38 70 VAL A O 1
ATOM 568 N N . LEU A 1 71 ? -1.431 -3.926 -15.767 1.00 85.69 71 LEU A N 1
ATOM 569 C CA . LEU A 1 71 ? -0.380 -2.910 -15.684 1.00 85.69 71 LEU A CA 1
ATOM 570 C C . LEU A 1 71 ? 1.030 -3.517 -15.775 1.00 85.69 71 LEU A C 1
ATOM 572 O O . LEU A 1 71 ? 1.921 -2.919 -16.377 1.00 85.69 71 LEU A O 1
ATOM 576 N N . THR A 1 72 ? 1.239 -4.717 -15.230 1.00 86.69 72 THR A N 1
ATOM 577 C CA . THR A 1 72 ? 2.518 -5.430 -15.362 1.00 86.69 72 THR A CA 1
ATOM 578 C C . THR A 1 72 ? 2.747 -5.918 -16.792 1.00 86.69 72 THR A C 1
ATOM 580 O O . THR A 1 72 ? 3.853 -5.776 -17.314 1.00 86.69 72 THR A O 1
ATOM 583 N N . LEU A 1 73 ? 1.711 -6.439 -17.450 1.00 85.31 73 LEU A N 1
ATOM 584 C CA . LEU A 1 73 ? 1.776 -6.871 -18.842 1.00 85.31 73 LEU A CA 1
ATOM 585 C C . LEU A 1 73 ? 2.076 -5.689 -19.773 1.00 85.31 73 LEU A C 1
ATOM 587 O O . LEU A 1 73 ? 2.975 -5.782 -20.603 1.00 85.31 73 LEU A O 1
ATOM 591 N N . LEU A 1 74 ? 1.400 -4.551 -19.586 1.00 83.12 74 LEU A N 1
ATOM 592 C CA . LEU A 1 74 ? 1.669 -3.316 -20.331 1.00 83.12 74 LEU A CA 1
ATOM 593 C C . LEU A 1 74 ? 3.122 -2.852 -20.161 1.00 83.12 74 LEU A C 1
ATOM 595 O O . LEU A 1 74 ? 3.768 -2.450 -21.130 1.00 83.12 74 LEU A O 1
ATOM 599 N N . ASN A 1 75 ? 3.663 -2.963 -18.946 1.00 78.00 75 ASN A N 1
ATOM 600 C CA . ASN A 1 75 ? 5.065 -2.666 -18.671 1.00 78.00 75 ASN A CA 1
ATOM 601 C C . ASN A 1 75 ? 6.006 -3.616 -19.424 1.00 78.00 75 ASN A C 1
ATOM 603 O O . ASN A 1 75 ? 6.970 -3.173 -20.044 1.00 78.00 75 ASN A O 1
ATOM 607 N N . MET A 1 76 ? 5.709 -4.919 -19.412 1.00 77.25 76 MET A N 1
ATOM 608 C CA . MET A 1 76 ? 6.504 -5.921 -20.119 1.00 77.25 76 MET A CA 1
ATOM 609 C C . MET A 1 76 ? 6.495 -5.673 -21.630 1.00 77.25 76 MET A C 1
ATOM 611 O O . MET A 1 76 ? 7.565 -5.622 -22.227 1.00 77.25 76 MET A O 1
ATOM 615 N N . LEU A 1 77 ? 5.320 -5.430 -22.222 1.00 75.19 77 LEU A N 1
ATOM 616 C CA . LEU A 1 77 ? 5.160 -5.125 -23.648 1.00 75.19 77 LEU A CA 1
ATOM 617 C C . LEU A 1 77 ? 5.928 -3.858 -24.050 1.00 75.19 77 LEU A C 1
ATOM 619 O O . LEU A 1 77 ? 6.583 -3.821 -25.094 1.00 75.19 77 LEU A O 1
ATOM 623 N N . THR A 1 78 ? 5.905 -2.835 -23.193 1.00 69.31 78 THR A N 1
ATOM 624 C CA . THR A 1 78 ? 6.661 -1.593 -23.407 1.00 69.31 78 THR A CA 1
ATOM 625 C C . THR A 1 78 ? 8.171 -1.824 -23.273 1.00 69.31 78 THR A C 1
ATOM 627 O O . THR A 1 78 ? 8.955 -1.280 -24.047 1.00 69.31 78 THR A O 1
ATOM 630 N N . SER A 1 79 ? 8.593 -2.678 -22.335 1.00 63.59 79 SER A N 1
ATOM 631 C CA . SER A 1 79 ? 10.002 -3.011 -22.102 1.00 63.59 79 SER A CA 1
ATOM 632 C C . SER A 1 79 ? 10.598 -3.900 -23.199 1.00 63.59 79 SER A C 1
ATOM 634 O O . SER A 1 79 ? 11.743 -3.683 -23.596 1.00 63.59 79 SER A O 1
ATOM 636 N N . THR A 1 80 ? 9.841 -4.857 -23.745 1.00 59.56 80 THR A N 1
ATOM 637 C CA . THR A 1 80 ? 10.283 -5.672 -24.889 1.00 59.56 80 THR A CA 1
ATOM 638 C C . THR A 1 80 ? 10.488 -4.836 -26.144 1.00 59.56 80 THR A C 1
ATOM 640 O O . THR A 1 80 ? 11.426 -5.093 -26.894 1.00 59.56 80 THR A O 1
ATOM 643 N N . ARG A 1 81 ? 9.678 -3.788 -26.332 1.00 53.28 81 ARG A N 1
ATOM 644 C CA . ARG A 1 81 ? 9.784 -2.868 -27.473 1.00 53.28 81 ARG A CA 1
ATOM 645 C C . ARG A 1 81 ? 11.039 -1.984 -27.427 1.00 53.28 81 ARG A C 1
ATOM 647 O O . ARG A 1 81 ? 11.512 -1.557 -28.470 1.00 53.28 81 ARG A O 1
ATOM 654 N N . GLN A 1 82 ? 11.624 -1.771 -26.243 1.00 48.19 82 GLN A N 1
ATOM 655 C CA . GLN A 1 82 ? 12.931 -1.109 -26.095 1.00 48.19 82 GLN A CA 1
ATOM 656 C C . GLN A 1 82 ? 14.119 -2.027 -26.420 1.00 48.19 82 GLN A C 1
ATOM 658 O O . GLN A 1 82 ? 15.191 -1.536 -26.763 1.00 48.19 82 GLN A O 1
ATOM 663 N N . ARG A 1 83 ? 13.955 -3.352 -26.279 1.00 46.44 83 ARG A N 1
ATOM 664 C CA . ARG A 1 83 ? 15.002 -4.355 -26.555 1.00 46.44 83 ARG A CA 1
ATOM 665 C C . ARG A 1 83 ? 14.966 -4.912 -27.976 1.00 46.44 83 ARG A C 1
ATOM 667 O O . ARG A 1 83 ? 15.892 -5.637 -28.332 1.00 46.44 83 ARG A O 1
ATOM 674 N N . SER A 1 84 ? 13.946 -4.606 -28.780 1.00 39.62 84 SER A N 1
ATOM 675 C CA . SER A 1 84 ? 13.940 -4.979 -30.195 1.00 39.62 84 SER A CA 1
ATOM 676 C C . SER A 1 84 ? 14.938 -4.102 -30.949 1.00 39.62 84 SER A C 1
ATOM 678 O O . SER A 1 84 ? 14.588 -3.064 -31.505 1.00 39.62 84 SER A O 1
ATOM 680 N N . VAL A 1 85 ? 16.201 -4.522 -30.931 1.00 42.88 85 VAL A N 1
ATOM 681 C CA . VAL A 1 85 ? 17.181 -4.136 -31.940 1.00 42.88 85 VAL A CA 1
ATOM 682 C C . VAL A 1 85 ? 16.673 -4.741 -33.247 1.00 42.88 85 VAL A C 1
ATOM 684 O O . VAL A 1 85 ? 16.796 -5.944 -33.462 1.00 42.88 85 VAL A O 1
ATOM 687 N N . MET A 1 86 ? 16.014 -3.935 -34.077 1.00 39.06 86 MET A N 1
ATOM 688 C CA . MET A 1 86 ? 15.760 -4.311 -35.462 1.00 39.06 86 MET A CA 1
ATOM 689 C C . MET A 1 86 ? 17.109 -4.215 -36.176 1.00 39.06 86 MET A C 1
ATOM 691 O O . MET A 1 86 ? 17.594 -3.120 -36.444 1.00 39.06 86 MET A O 1
ATOM 695 N N . ILE A 1 87 ? 17.761 -5.361 -36.372 1.00 40.97 87 ILE A N 1
ATOM 696 C CA . ILE A 1 87 ? 18.903 -5.479 -37.278 1.00 40.97 87 ILE A CA 1
ATOM 697 C C . ILE A 1 87 ? 18.286 -5.493 -38.672 1.00 40.97 87 ILE A C 1
ATOM 699 O O . ILE A 1 87 ? 17.744 -6.513 -39.090 1.00 40.97 87 ILE A O 1
ATOM 703 N N . ASP A 1 88 ? 18.276 -4.340 -39.329 1.00 38.50 88 ASP A N 1
ATOM 704 C CA . ASP A 1 88 ? 17.948 -4.274 -40.747 1.00 38.50 88 ASP A CA 1
ATOM 705 C C . ASP A 1 88 ? 19.143 -4.843 -41.524 1.00 38.50 88 ASP A C 1
ATOM 707 O O . ASP A 1 88 ? 20.273 -4.377 -41.353 1.00 38.50 88 ASP A O 1
ATOM 711 N N . THR A 1 89 ? 18.925 -5.913 -42.287 1.00 49.34 89 THR A N 1
ATOM 712 C CA . THR A 1 89 ? 19.975 -6.593 -43.064 1.00 49.34 89 THR A CA 1
ATOM 713 C C . THR A 1 89 ? 20.273 -5.911 -44.399 1.00 49.34 89 THR A C 1
ATOM 715 O O . THR A 1 89 ? 21.238 -6.299 -45.050 1.00 49.34 89 THR A O 1
ATOM 718 N N . ASP A 1 90 ? 19.533 -4.862 -44.768 1.00 44.53 90 ASP A N 1
ATOM 719 C CA . ASP A 1 90 ? 19.653 -4.200 -46.074 1.00 44.53 90 ASP A CA 1
ATOM 720 C C . ASP A 1 90 ? 20.464 -2.892 -46.010 1.00 44.53 90 ASP A C 1
ATOM 722 O O . ASP A 1 90 ? 20.064 -1.841 -46.512 1.00 44.53 90 ASP A O 1
ATOM 726 N N . CYS A 1 91 ? 21.650 -2.946 -45.400 1.00 48.34 91 CYS A N 1
ATOM 727 C CA . CYS A 1 91 ? 22.688 -1.935 -45.628 1.00 48.34 91 CYS A CA 1
ATOM 728 C C . CYS A 1 91 ? 23.540 -2.354 -46.832 1.00 48.34 91 CYS A C 1
ATOM 730 O O . CYS A 1 91 ? 24.687 -2.764 -46.665 1.00 48.34 91 CYS A O 1
ATOM 732 N N . ASP A 1 92 ? 22.969 -2.279 -48.035 1.00 42.59 92 ASP A N 1
ATOM 733 C CA . ASP A 1 92 ? 23.703 -2.559 -49.267 1.00 42.59 92 ASP A CA 1
ATOM 734 C C . ASP A 1 92 ? 24.347 -1.269 -49.817 1.00 42.59 92 ASP A C 1
ATOM 736 O O . ASP A 1 92 ? 23.684 -0.365 -50.318 1.00 42.59 92 ASP A O 1
ATOM 740 N N . ASN A 1 93 ? 25.670 -1.218 -49.651 1.00 48.00 93 ASN A N 1
ATOM 741 C CA . ASN A 1 93 ? 26.697 -0.613 -50.505 1.00 48.00 93 ASN A CA 1
ATOM 742 C C . ASN A 1 93 ? 26.616 0.877 -50.886 1.00 48.00 93 ASN A C 1
ATOM 744 O O . ASN A 1 93 ? 25.964 1.282 -51.846 1.00 48.00 93 ASN A O 1
ATOM 748 N N . GLY A 1 94 ? 27.484 1.661 -50.241 1.00 45.44 94 GLY A N 1
ATOM 749 C CA . GLY A 1 94 ? 27.913 2.974 -50.717 1.00 45.44 94 GLY A CA 1
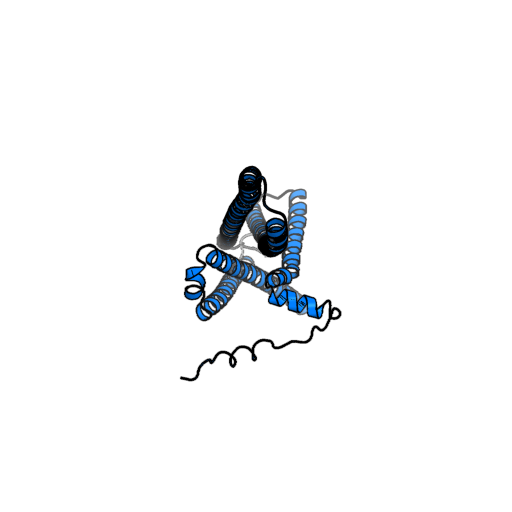ATOM 750 C C . GLY A 1 94 ? 29.009 3.578 -49.839 1.00 45.44 94 GLY A C 1
ATOM 751 O O . GLY A 1 94 ? 28.719 4.418 -49.001 1.00 45.44 94 GLY A O 1
ATOM 752 N N . ASP A 1 95 ? 30.246 3.141 -50.077 1.00 42.25 95 ASP A N 1
ATOM 753 C CA . ASP A 1 95 ? 31.532 3.686 -49.609 1.00 42.25 95 ASP A CA 1
ATOM 754 C C . ASP A 1 95 ? 32.112 3.331 -48.218 1.00 42.25 95 ASP A C 1
ATOM 756 O O . ASP A 1 95 ? 31.625 3.694 -47.153 1.00 42.25 95 ASP A O 1
ATOM 760 N N . LEU A 1 96 ? 33.257 2.642 -48.333 1.00 51.91 96 LEU A N 1
ATOM 761 C CA . LEU A 1 96 ? 34.506 2.661 -47.563 1.00 51.91 96 LEU A CA 1
ATOM 762 C C . LEU A 1 96 ? 34.486 2.732 -46.016 1.00 51.91 96 LEU A C 1
ATOM 764 O O . LEU A 1 96 ? 34.198 3.748 -45.396 1.00 51.91 96 LEU A O 1
ATOM 768 N N . ILE A 1 97 ? 35.092 1.677 -45.444 1.00 48.88 97 ILE A N 1
ATOM 769 C CA . ILE A 1 97 ? 35.610 1.502 -44.070 1.00 48.88 97 ILE A CA 1
ATOM 770 C C . ILE A 1 97 ? 34.602 0.917 -43.058 1.00 48.88 97 ILE A C 1
ATOM 772 O O . ILE A 1 97 ? 34.135 1.554 -42.123 1.00 48.88 97 ILE A O 1
ATOM 776 N N . GLY A 1 98 ? 34.363 -0.389 -43.204 1.00 48.66 98 GLY A N 1
ATOM 777 C CA . GLY A 1 98 ? 34.615 -1.358 -42.132 1.00 48.66 98 GLY A CA 1
ATOM 778 C C . GLY A 1 98 ? 33.922 -1.184 -40.777 1.00 48.66 98 GLY A C 1
ATOM 779 O O . GLY A 1 98 ? 34.623 -1.182 -39.775 1.00 48.66 98 GLY A O 1
ATOM 780 N N . VAL A 1 99 ? 32.584 -1.187 -40.719 1.00 44.44 99 VAL A N 1
ATOM 781 C CA . VAL A 1 99 ? 31.824 -1.786 -39.595 1.00 44.44 99 VAL A CA 1
ATOM 782 C C . VAL A 1 99 ? 30.433 -2.232 -40.100 1.00 44.44 99 VAL A C 1
ATOM 784 O O . VAL A 1 99 ? 29.668 -1.377 -40.533 1.00 44.44 99 VAL A O 1
ATOM 787 N N . PRO A 1 100 ? 30.043 -3.526 -40.057 1.00 44.28 100 PRO A N 1
ATOM 788 C CA . PRO A 1 100 ? 28.800 -4.008 -40.680 1.00 44.28 100 PRO A CA 1
ATOM 789 C C . PRO A 1 100 ? 27.566 -3.924 -39.758 1.00 44.28 100 PRO A C 1
ATOM 791 O O . PRO A 1 100 ? 26.610 -4.671 -39.933 1.00 44.28 100 PRO A O 1
ATOM 794 N N . PHE A 1 101 ? 27.570 -3.055 -38.745 1.00 45.38 101 PHE A N 1
ATOM 795 C CA . PHE A 1 101 ? 26.452 -2.938 -37.802 1.00 45.38 101 PHE A CA 1
ATOM 796 C C . PHE A 1 101 ? 25.881 -1.522 -37.808 1.00 45.38 101 PHE A C 1
ATOM 798 O O . PHE A 1 101 ? 26.335 -0.653 -37.066 1.00 45.38 101 PHE A O 1
ATOM 805 N N . CYS A 1 102 ? 24.840 -1.299 -38.610 1.00 46.97 102 CYS A N 1
ATOM 806 C CA . CYS A 1 102 ? 24.010 -0.105 -38.497 1.00 46.97 102 CYS A CA 1
ATOM 807 C C . CYS A 1 102 ? 22.889 -0.379 -37.478 1.00 46.97 102 CYS A C 1
ATOM 809 O O . CYS A 1 102 ? 21.835 -0.920 -37.804 1.00 46.97 102 CYS A O 1
ATOM 811 N N . ILE A 1 103 ? 23.130 -0.067 -36.201 1.00 47.50 103 ILE A N 1
ATOM 812 C CA . ILE A 1 103 ? 22.103 -0.157 -35.152 1.00 47.50 103 ILE A CA 1
ATOM 813 C C . ILE A 1 103 ? 21.245 1.110 -35.235 1.00 47.50 103 ILE A C 1
ATOM 815 O O . ILE A 1 103 ? 21.599 2.142 -34.664 1.00 47.50 103 ILE A O 1
ATOM 819 N N . LYS A 1 104 ? 20.102 1.056 -35.928 1.00 38.62 104 LYS A N 1
ATOM 820 C CA . LYS A 1 104 ? 19.091 2.116 -35.812 1.00 38.62 104 LYS A CA 1
ATOM 821 C C . LYS A 1 104 ? 18.271 1.883 -34.544 1.00 38.62 104 LYS A C 1
ATOM 823 O O . LYS A 1 104 ? 17.467 0.956 -34.460 1.00 38.62 104 LYS A O 1
ATOM 828 N N . HIS A 1 105 ? 18.462 2.736 -33.542 1.00 44.84 105 HIS A N 1
ATOM 829 C CA . HIS A 1 105 ? 17.542 2.809 -32.411 1.00 44.84 105 HIS A CA 1
ATOM 830 C C . HIS A 1 105 ? 16.174 3.290 -32.919 1.00 44.84 105 HIS A C 1
ATOM 832 O O . HIS A 1 105 ? 16.038 4.414 -33.395 1.00 44.84 105 HIS A O 1
ATOM 838 N N . GLN A 1 106 ? 15.148 2.441 -32.834 1.00 42.00 106 GLN A N 1
ATOM 839 C CA . GLN A 1 106 ? 13.769 2.836 -33.114 1.00 42.00 106 GLN A CA 1
ATOM 840 C C . GLN A 1 106 ? 13.308 3.858 -32.048 1.00 42.00 106 GLN A C 1
ATOM 842 O O . GLN A 1 106 ? 12.858 3.494 -30.959 1.00 42.00 106 GLN A O 1
ATOM 847 N N . GLU A 1 107 ? 13.406 5.149 -32.376 1.00 48.59 107 GLU A N 1
ATOM 848 C CA . GLU A 1 107 ? 13.066 6.319 -31.539 1.00 48.59 107 GLU A CA 1
ATOM 849 C C . GLU A 1 107 ? 11.606 6.334 -31.024 1.00 48.59 107 GLU A C 1
ATOM 851 O O . GLU A 1 107 ? 11.271 7.027 -30.065 1.00 48.59 107 GLU A O 1
ATOM 856 N N . THR A 1 108 ? 10.709 5.510 -31.575 1.00 46.47 108 THR A N 1
ATOM 857 C CA . THR A 1 108 ? 9.277 5.503 -31.220 1.00 46.47 108 THR A CA 1
ATOM 858 C C . THR A 1 108 ? 8.941 4.814 -29.883 1.00 46.47 108 THR A C 1
ATOM 860 O O . THR A 1 108 ? 7.766 4.650 -29.557 1.00 46.47 108 THR A O 1
ATOM 863 N N . SER A 1 109 ? 9.933 4.392 -29.083 1.00 56.28 109 SER A N 1
ATOM 864 C CA . SER A 1 109 ? 9.712 3.577 -27.871 1.00 56.28 109 SER A CA 1
ATOM 865 C C . SER A 1 109 ? 10.051 4.245 -26.526 1.00 56.28 109 SER A C 1
ATOM 867 O O . SER A 1 109 ? 9.678 3.695 -25.487 1.00 56.28 109 SER A O 1
ATOM 869 N N . MET A 1 110 ? 10.735 5.394 -26.491 1.00 61.78 110 MET A N 1
ATOM 870 C CA . MET A 1 110 ? 11.098 6.060 -25.222 1.00 61.78 110 MET A CA 1
ATOM 871 C C . MET A 1 110 ? 9.910 6.804 -24.588 1.00 61.78 110 MET A C 1
ATOM 873 O O . MET A 1 110 ? 9.750 6.793 -23.367 1.00 61.78 110 MET A O 1
ATOM 877 N N . PHE A 1 111 ? 9.027 7.383 -25.410 1.00 69.12 111 PHE A N 1
ATOM 878 C CA . PHE A 1 111 ? 7.880 8.169 -24.944 1.00 69.12 111 PHE A CA 1
ATOM 879 C C . PHE A 1 111 ? 6.832 7.328 -24.197 1.00 69.12 111 PHE A C 1
ATOM 881 O O . PHE A 1 111 ? 6.422 7.694 -23.101 1.00 69.12 111 PHE A O 1
ATOM 888 N N . HIS A 1 112 ? 6.438 6.163 -24.726 1.00 73.75 112 HIS A N 1
ATOM 889 C CA . HIS A 1 112 ? 5.468 5.283 -24.053 1.00 73.75 112 HIS A CA 1
ATOM 890 C C . HIS A 1 112 ? 5.977 4.775 -22.698 1.00 73.75 112 HIS A C 1
ATOM 892 O O . HIS A 1 112 ? 5.222 4.721 -21.730 1.00 73.75 112 HIS A O 1
ATOM 898 N N . TYR A 1 113 ? 7.268 4.446 -22.619 1.00 74.56 113 TYR A N 1
ATOM 899 C CA . TYR A 1 113 ? 7.913 4.019 -21.381 1.00 74.56 113 TYR A CA 1
ATOM 900 C C . TYR A 1 113 ? 7.965 5.158 -20.351 1.00 74.56 113 TYR A C 1
ATOM 902 O O . TYR A 1 113 ? 7.603 4.963 -19.190 1.00 74.56 113 TYR A O 1
ATOM 910 N N . PHE A 1 114 ? 8.312 6.373 -20.789 1.00 79.25 114 PHE A N 1
ATOM 911 C CA . PHE A 1 114 ? 8.268 7.586 -19.971 1.00 79.25 114 PHE A CA 1
ATOM 912 C C . PHE A 1 114 ? 6.858 7.865 -19.423 1.00 79.25 114 PHE A C 1
ATOM 914 O O . PHE A 1 114 ? 6.683 8.025 -18.214 1.00 79.25 114 PHE A O 1
ATOM 921 N N . VAL A 1 115 ? 5.840 7.861 -20.292 1.00 82.88 115 VAL A N 1
ATOM 922 C CA . VAL A 1 115 ? 4.436 8.094 -19.913 1.00 82.88 115 VAL A CA 1
ATOM 923 C C . VAL A 1 115 ? 3.951 7.037 -18.921 1.00 82.88 115 VAL A C 1
ATOM 925 O O . VAL A 1 115 ? 3.296 7.371 -17.936 1.00 82.88 115 VAL A O 1
ATOM 928 N N . PHE A 1 116 ? 4.317 5.771 -19.118 1.00 82.31 116 PHE A N 1
ATOM 929 C CA . PHE A 1 116 ? 3.957 4.697 -18.197 1.00 82.31 116 PHE A CA 1
ATOM 930 C C . PHE A 1 116 ? 4.541 4.911 -16.790 1.00 82.31 116 PHE A C 1
ATOM 932 O O . PHE A 1 116 ? 3.818 4.817 -15.796 1.00 82.31 116 PHE A O 1
ATOM 939 N N . HIS A 1 117 ? 5.829 5.259 -16.688 1.00 84.38 117 HIS A N 1
ATOM 940 C CA . HIS A 1 117 ? 6.453 5.576 -15.401 1.00 84.38 117 HIS A CA 1
ATOM 941 C C . HIS A 1 117 ? 5.832 6.815 -14.740 1.00 84.38 117 HIS A C 1
ATOM 943 O O . HIS A 1 117 ? 5.615 6.806 -13.528 1.00 84.38 117 HIS A O 1
ATOM 949 N N . MET A 1 118 ? 5.463 7.836 -15.520 1.00 87.06 118 MET A N 1
ATOM 950 C CA . MET A 1 118 ? 4.726 9.006 -15.025 1.00 87.06 118 MET A CA 1
ATOM 951 C C . MET A 1 118 ? 3.358 8.636 -14.442 1.00 87.06 118 MET A C 1
ATOM 953 O O . MET A 1 118 ? 3.018 9.091 -13.350 1.00 87.06 118 MET A O 1
ATOM 957 N N . ILE A 1 119 ? 2.596 7.771 -15.122 1.00 87.44 119 ILE A N 1
ATOM 958 C CA . ILE A 1 119 ? 1.302 7.276 -14.630 1.00 87.44 119 ILE A CA 1
ATOM 959 C C . ILE A 1 119 ? 1.483 6.529 -13.305 1.00 87.44 119 ILE A C 1
ATOM 961 O O . ILE A 1 119 ? 0.721 6.758 -12.366 1.00 87.44 119 ILE A O 1
ATOM 965 N N . LEU A 1 120 ? 2.506 5.676 -13.190 1.00 85.00 120 LEU A N 1
ATOM 966 C CA . LEU A 1 120 ? 2.788 4.959 -11.943 1.00 85.00 120 LEU A CA 1
ATOM 967 C C . LEU A 1 120 ? 3.161 5.901 -10.794 1.00 85.00 120 LEU A C 1
ATOM 969 O O . LEU A 1 120 ? 2.686 5.699 -9.676 1.00 85.00 120 LEU A O 1
ATOM 973 N N . ILE A 1 121 ? 3.977 6.928 -11.048 1.00 89.81 121 ILE A N 1
ATOM 974 C CA . ILE A 1 121 ? 4.326 7.937 -10.037 1.00 89.81 121 ILE A CA 1
ATOM 975 C C . ILE A 1 121 ? 3.064 8.676 -9.584 1.00 89.81 121 ILE A C 1
ATOM 977 O O . ILE A 1 121 ? 2.801 8.745 -8.384 1.00 89.81 121 ILE A O 1
ATOM 981 N N . ALA A 1 122 ? 2.251 9.164 -10.525 1.00 90.38 122 ALA A N 1
ATOM 982 C CA . ALA A 1 122 ? 0.999 9.852 -10.218 1.00 90.38 122 ALA A CA 1
ATOM 983 C C . ALA A 1 122 ? 0.053 8.964 -9.395 1.00 90.38 122 ALA A C 1
ATOM 985 O O . ALA A 1 122 ? -0.469 9.396 -8.368 1.00 90.38 122 ALA A O 1
ATOM 986 N N . PHE A 1 123 ? -0.102 7.697 -9.784 1.00 88.25 123 PHE A N 1
ATOM 987 C CA . PHE A 1 123 ? -0.893 6.718 -9.044 1.00 88.25 123 PHE A CA 1
ATOM 988 C C . PHE A 1 123 ? -0.381 6.520 -7.607 1.00 88.25 123 PHE A C 1
ATOM 990 O O . PHE A 1 123 ? -1.177 6.525 -6.665 1.00 88.25 123 PHE A O 1
ATOM 997 N N . CYS A 1 124 ? 0.937 6.415 -7.406 1.00 89.38 124 CYS A N 1
ATOM 998 C CA . CYS A 1 124 ? 1.529 6.287 -6.071 1.00 89.38 124 CYS A CA 1
ATOM 999 C C . CYS A 1 124 ? 1.301 7.536 -5.211 1.00 89.38 124 CYS A C 1
ATOM 1001 O O . CYS A 1 124 ? 0.978 7.408 -4.031 1.00 89.38 124 CYS A O 1
ATOM 1003 N N . LEU A 1 125 ? 1.423 8.733 -5.791 1.00 90.69 125 LEU A N 1
ATOM 1004 C CA . LEU A 1 125 ? 1.163 9.995 -5.093 1.00 90.69 125 LEU A CA 1
ATOM 1005 C C . LEU A 1 125 ? -0.310 10.136 -4.696 1.00 90.69 125 LEU A C 1
ATOM 1007 O O . LEU A 1 125 ? -0.599 10.564 -3.582 1.00 90.69 125 LEU A O 1
ATOM 1011 N N . ILE A 1 126 ? -1.240 9.713 -5.557 1.00 90.50 126 ILE A N 1
ATOM 1012 C CA . ILE A 1 126 ? -2.673 9.667 -5.232 1.00 90.50 126 ILE A CA 1
ATOM 1013 C C . ILE A 1 126 ? -2.924 8.689 -4.077 1.00 90.50 126 ILE A C 1
ATOM 1015 O O . ILE A 1 126 ? -3.608 9.036 -3.115 1.00 90.50 126 ILE A O 1
ATOM 1019 N N . CYS A 1 127 ? -2.327 7.494 -4.119 1.00 86.50 127 CYS A N 1
ATOM 1020 C CA . CYS A 1 127 ? -2.435 6.519 -3.030 1.00 86.50 127 CYS A CA 1
ATOM 1021 C C . CYS A 1 127 ? -1.868 7.064 -1.709 1.00 86.50 127 CYS A C 1
ATOM 1023 O O . CYS A 1 127 ? -2.472 6.864 -0.652 1.00 86.50 127 CYS A O 1
ATOM 1025 N N . LEU A 1 128 ? -0.739 7.777 -1.760 1.00 89.44 128 LEU A N 1
ATOM 1026 C CA . LEU A 1 128 ? -0.145 8.457 -0.607 1.00 89.44 128 LEU A CA 1
ATOM 1027 C C . LEU A 1 128 ? -1.053 9.558 -0.066 1.00 89.44 128 LEU A C 1
ATOM 1029 O O . LEU A 1 128 ? -1.249 9.626 1.144 1.00 89.44 128 LEU A O 1
ATOM 1033 N N . ALA A 1 129 ? -1.639 10.380 -0.937 1.00 89.81 129 ALA A N 1
ATOM 1034 C CA . ALA A 1 129 ? -2.562 11.437 -0.542 1.00 89.81 129 ALA A CA 1
ATOM 1035 C C . ALA A 1 129 ? -3.792 10.854 0.164 1.00 89.81 129 ALA A C 1
ATOM 1037 O O . ALA A 1 129 ? -4.096 11.257 1.283 1.00 89.81 129 ALA A O 1
ATOM 1038 N N . ILE A 1 130 ? -4.431 9.838 -0.427 1.00 86.19 130 ILE A N 1
ATOM 1039 C CA . ILE A 1 130 ? -5.570 9.131 0.177 1.00 86.19 130 ILE A CA 1
ATOM 1040 C C . ILE A 1 130 ? -5.181 8.574 1.549 1.00 86.19 130 ILE A C 1
ATOM 1042 O O . ILE A 1 130 ? -5.866 8.818 2.542 1.00 86.19 130 ILE A O 1
ATOM 1046 N N . THR A 1 131 ? -4.057 7.862 1.628 1.00 84.81 131 THR A N 1
ATOM 1047 C CA . THR A 1 131 ? -3.577 7.235 2.867 1.00 84.81 131 THR A CA 1
ATOM 1048 C C . THR A 1 131 ? -3.253 8.277 3.945 1.00 84.81 131 THR A C 1
ATOM 1050 O O . THR A 1 131 ? -3.638 8.115 5.106 1.00 84.81 131 THR A O 1
ATOM 1053 N N . GLY A 1 132 ? -2.609 9.381 3.563 1.00 86.12 132 GLY A N 1
ATOM 1054 C CA . GLY A 1 132 ? -2.308 10.510 4.439 1.00 86.12 132 GLY A CA 1
ATOM 1055 C C . GLY A 1 132 ? -3.569 11.210 4.945 1.00 86.12 132 GLY A C 1
ATOM 1056 O O . GLY A 1 132 ? -3.684 11.472 6.141 1.00 86.12 132 GLY A O 1
ATOM 1057 N N . SER A 1 133 ? -4.558 11.439 4.076 1.00 86.69 133 SER A N 1
ATOM 1058 C CA . SER A 1 133 ? -5.858 11.998 4.462 1.00 86.69 133 SER A CA 1
ATOM 1059 C C . SER A 1 133 ? -6.601 11.089 5.443 1.00 86.69 133 SER A C 1
ATOM 1061 O O . SER A 1 133 ? -7.127 11.574 6.445 1.00 86.69 133 SER A O 1
ATOM 1063 N N . CYS A 1 134 ? -6.589 9.770 5.219 1.00 83.00 134 CYS A N 1
ATOM 1064 C CA . CYS A 1 134 ? -7.177 8.799 6.146 1.00 83.00 134 CYS A CA 1
ATOM 1065 C C . CYS A 1 134 ? -6.524 8.880 7.532 1.00 83.00 134 CYS A C 1
ATOM 1067 O O . CYS A 1 134 ? -7.217 8.909 8.551 1.00 83.00 134 CYS A O 1
ATOM 1069 N N . TYR A 1 135 ? -5.192 8.965 7.578 1.00 84.38 135 TYR A N 1
ATOM 1070 C CA . TYR A 1 135 ? -4.450 9.105 8.829 1.00 84.38 135 TYR A CA 1
ATOM 1071 C C . TYR A 1 135 ? -4.735 10.435 9.537 1.00 84.38 135 TYR A C 1
ATOM 1073 O O . TYR A 1 135 ? -4.939 10.458 10.750 1.00 84.38 135 TYR A O 1
ATOM 1081 N N . PHE A 1 136 ? -4.805 11.540 8.794 1.00 87.00 136 PHE A N 1
ATOM 1082 C CA . PHE A 1 136 ? -5.123 12.850 9.357 1.00 87.00 136 PHE A CA 1
ATOM 1083 C C . PHE A 1 136 ? -6.513 12.870 10.008 1.00 87.00 136 PHE A C 1
ATOM 1085 O O . PHE A 1 136 ? -6.671 13.360 11.128 1.00 87.00 136 PHE A O 1
ATOM 1092 N N . ILE A 1 137 ? -7.514 12.275 9.352 1.00 84.94 137 ILE A N 1
ATOM 1093 C CA . ILE A 1 137 ? -8.873 12.150 9.898 1.00 84.94 137 ILE A CA 1
ATOM 1094 C C . ILE A 1 137 ? -8.874 11.276 11.158 1.00 84.94 137 ILE A C 1
ATOM 1096 O O . ILE A 1 137 ? -9.464 11.666 12.168 1.00 84.94 137 ILE A O 1
ATOM 1100 N N . LEU A 1 138 ? -8.167 10.139 11.138 1.00 81.19 138 LEU A N 1
ATOM 1101 C CA . LEU A 1 138 ? -7.982 9.273 12.308 1.00 81.19 138 LEU A CA 1
ATOM 1102 C C . LEU A 1 138 ? -7.380 10.025 13.494 1.00 81.19 138 LEU A C 1
ATOM 1104 O O . LEU A 1 138 ? -7.881 9.933 14.617 1.00 81.19 138 LEU A O 1
ATOM 1108 N N . PHE A 1 139 ? -6.311 10.774 13.239 1.00 82.88 139 PHE A N 1
ATOM 1109 C CA . PHE A 1 139 ? -5.614 11.539 14.257 1.00 82.88 139 PHE A CA 1
ATOM 1110 C C . PHE A 1 139 ? -6.508 12.637 14.838 1.00 82.88 139 PHE A C 1
ATOM 1112 O O . PHE A 1 139 ? -6.606 12.765 16.059 1.00 82.88 139 PHE A O 1
ATOM 1119 N N . ARG A 1 140 ? -7.230 13.378 13.987 1.00 87.38 140 ARG A N 1
ATOM 1120 C CA . ARG A 1 140 ? -8.177 14.411 14.427 1.00 87.38 140 ARG A CA 1
ATOM 1121 C C . ARG A 1 140 ? -9.295 13.821 15.282 1.00 87.38 140 ARG A C 1
ATOM 1123 O O . ARG A 1 140 ? -9.580 14.357 16.350 1.00 87.38 140 ARG A O 1
ATOM 1130 N N . TYR A 1 141 ? -9.901 12.717 14.844 1.00 82.00 141 TYR A N 1
ATOM 1131 C CA . TYR A 1 141 ? -10.939 12.025 15.610 1.00 82.00 141 TYR A CA 1
ATOM 1132 C C . TYR A 1 141 ? -10.421 11.603 16.988 1.00 82.00 141 TYR A C 1
ATOM 1134 O O . TYR A 1 141 ? -11.062 11.849 18.009 1.00 82.00 141 TYR A O 1
ATOM 1142 N N . TYR A 1 142 ? -9.223 11.019 17.027 1.00 78.94 142 TYR A N 1
ATOM 1143 C CA . TYR A 1 142 ? -8.582 10.606 18.268 1.00 78.94 142 TYR A CA 1
ATOM 1144 C C . TYR A 1 142 ? -8.272 11.784 19.205 1.00 78.94 142 TYR A C 1
ATOM 1146 O O . TYR A 1 142 ? -8.509 11.683 20.413 1.00 78.94 142 TYR A O 1
ATOM 1154 N N . TYR A 1 143 ? -7.760 12.891 18.665 1.00 82.88 143 TYR A N 1
ATOM 1155 C CA . TYR A 1 143 ? -7.436 14.092 19.432 1.00 82.88 143 TYR A CA 1
ATOM 1156 C C . TYR A 1 143 ? -8.694 14.716 20.047 1.00 82.88 143 TYR A C 1
ATOM 1158 O O . TYR A 1 143 ? -8.734 14.938 21.256 1.00 82.88 143 TYR A O 1
ATOM 1166 N N . VAL A 1 144 ? -9.758 14.893 19.252 1.00 85.50 144 VAL A N 1
ATOM 1167 C CA . VAL A 1 144 ? -11.058 15.395 19.732 1.00 85.50 144 VAL A CA 1
ATOM 1168 C C . VAL A 1 144 ? -11.631 14.472 20.805 1.00 85.50 144 VAL A C 1
ATOM 1170 O O . VAL A 1 144 ? -11.978 14.935 21.887 1.00 85.50 144 VAL A O 1
ATOM 1173 N N . PHE A 1 145 ? -11.661 13.159 20.559 1.00 80.50 145 PHE A N 1
ATOM 1174 C CA . PHE A 1 145 ? -12.147 12.190 21.542 1.00 80.50 145 PHE A CA 1
ATOM 1175 C C . PHE A 1 145 ? -11.354 12.248 22.854 1.00 80.50 145 PHE A C 1
ATOM 1177 O O . PHE A 1 145 ? -11.933 12.192 23.936 1.00 80.50 145 PHE A O 1
ATOM 1184 N N . THR A 1 146 ? -10.027 12.369 22.775 1.00 77.25 146 THR A N 1
ATOM 1185 C CA . THR A 1 146 ? -9.170 12.463 23.963 1.00 77.25 146 THR A CA 1
ATOM 1186 C C . THR A 1 146 ? -9.437 13.749 24.738 1.00 77.25 146 THR A C 1
ATOM 1188 O O . THR A 1 146 ? -9.531 13.694 25.961 1.00 77.25 146 THR A O 1
ATOM 1191 N N . ASN A 1 147 ? -9.618 14.875 24.045 1.00 81.81 147 ASN A N 1
ATOM 1192 C CA . ASN A 1 147 ? -9.952 16.148 24.677 1.00 81.81 147 ASN A CA 1
ATOM 1193 C C . ASN A 1 147 ? -11.315 16.103 25.374 1.00 81.81 147 ASN A C 1
ATOM 1195 O O . ASN A 1 147 ? -11.399 16.498 26.532 1.00 81.81 147 ASN A O 1
ATOM 1199 N N . GLU A 1 148 ? -12.350 15.558 24.730 1.00 81.12 148 GLU A N 1
ATOM 1200 C CA . GLU A 1 148 ? -13.682 15.403 25.337 1.00 81.12 148 GLU A CA 1
ATOM 1201 C C . GLU A 1 148 ? -13.652 14.498 26.576 1.00 81.12 148 GLU A C 1
ATOM 1203 O O . GLU A 1 148 ? -14.280 14.777 27.598 1.00 81.12 148 GLU A O 1
ATOM 1208 N N . VAL A 1 149 ? -12.875 13.415 26.521 1.00 71.75 149 VAL A N 1
ATOM 1209 C CA . VAL A 1 149 ? -12.686 12.517 27.665 1.00 71.75 149 VAL A CA 1
ATOM 1210 C C . VAL A 1 149 ? -11.923 13.203 28.802 1.00 71.75 149 VAL A C 1
ATOM 1212 O O . VAL A 1 149 ? -12.316 13.058 29.958 1.00 71.75 149 VAL A O 1
ATOM 1215 N N . CYS A 1 150 ? -10.857 13.950 28.504 1.00 72.50 150 CYS A N 1
ATOM 1216 C CA . CYS A 1 150 ? -10.121 14.721 29.509 1.00 72.50 150 CYS A CA 1
ATOM 1217 C C . CYS A 1 150 ? -10.995 15.813 30.134 1.00 72.50 150 CYS A C 1
ATOM 1219 O O . CYS A 1 150 ? -10.958 15.985 31.349 1.00 72.50 150 CYS A O 1
ATOM 1221 N N . LYS A 1 151 ? -11.822 16.490 29.328 1.00 79.00 151 LYS A N 1
ATOM 1222 C CA . LYS A 1 151 ? -12.785 17.493 29.790 1.00 79.00 151 LYS A CA 1
ATOM 1223 C C . LYS A 1 151 ? -13.790 16.881 30.765 1.00 79.00 151 LYS A C 1
ATOM 1225 O O . LYS A 1 151 ? -13.845 17.309 31.912 1.00 79.00 151 LYS A O 1
ATOM 1230 N N . ARG A 1 152 ? -14.456 15.779 30.384 1.00 67.00 152 ARG A N 1
ATOM 1231 C CA . ARG A 1 152 ? -15.364 15.055 31.296 1.00 67.00 152 ARG A CA 1
ATOM 1232 C C . ARG A 1 152 ? -14.676 14.579 32.574 1.00 67.00 152 ARG A C 1
ATOM 1234 O O . ARG A 1 152 ? -15.296 14.595 33.630 1.00 67.00 152 ARG A O 1
ATOM 1241 N N . ARG A 1 153 ? -13.403 14.178 32.508 1.00 64.94 153 ARG A N 1
ATOM 1242 C CA . ARG A 1 153 ? -12.646 13.778 33.703 1.00 64.94 153 ARG A CA 1
ATOM 1243 C C . ARG A 1 153 ? -12.292 14.954 34.616 1.00 64.94 153 ARG A C 1
ATOM 1245 O O . ARG A 1 153 ? -12.111 14.728 35.803 1.00 64.94 153 ARG A O 1
ATOM 1252 N N . SER A 1 154 ? -12.187 16.173 34.093 1.00 64.25 154 SER A N 1
ATOM 1253 C CA . SER A 1 154 ? -11.932 17.373 34.897 1.00 64.25 154 SER A CA 1
ATOM 1254 C C . SER A 1 154 ? -13.197 17.913 35.574 1.00 64.25 154 SER A C 1
ATOM 1256 O O . SER A 1 154 ? -13.092 18.497 36.648 1.00 64.25 154 SER A O 1
ATOM 1258 N N . ASP A 1 155 ? -14.378 17.687 34.988 1.00 61.78 155 ASP A N 1
ATOM 1259 C CA . ASP A 1 155 ? -15.659 18.183 35.520 1.00 61.78 155 ASP A CA 1
ATOM 1260 C C . ASP A 1 155 ? -16.202 17.326 36.690 1.00 61.78 155 ASP A C 1
ATOM 1262 O O . ASP A 1 155 ? -16.819 17.843 37.624 1.00 61.78 155 ASP A O 1
ATOM 1266 N N . VAL A 1 156 ? -15.947 16.011 36.685 1.00 60.06 156 VAL A N 1
ATOM 1267 C CA . VAL A 1 156 ? -16.461 15.054 37.694 1.00 60.06 156 VAL A CA 1
ATOM 1268 C C . VAL A 1 156 ? -15.861 15.225 39.114 1.00 60.06 156 VAL A C 1
ATOM 1270 O O . VAL A 1 156 ? -16.619 15.138 40.084 1.00 60.06 156 VAL A O 1
ATOM 1273 N N . PRO A 1 157 ? -14.554 15.507 39.311 1.00 55.28 157 PRO A N 1
ATOM 1274 C CA . PRO A 1 157 ? -13.966 15.663 40.645 1.00 55.28 157 PRO A CA 1
ATOM 1275 C C . PRO A 1 157 ? -14.475 16.896 41.399 1.00 55.28 157 PRO A C 1
ATOM 1277 O O . PRO A 1 157 ? -14.531 16.888 42.626 1.00 55.28 157 PRO A O 1
ATOM 1280 N N . GLN A 1 158 ? -14.850 17.959 40.682 1.00 50.53 158 GLN A N 1
ATOM 1281 C CA . GLN A 1 158 ? -15.135 19.258 41.292 1.00 50.53 158 GLN A CA 1
ATOM 1282 C C . GLN A 1 158 ? -16.587 19.386 41.780 1.00 50.53 158 GLN A C 1
ATOM 1284 O O . GLN A 1 158 ? -16.827 20.008 42.815 1.00 50.53 158 GLN A O 1
ATOM 1289 N N . TYR A 1 159 ? -17.545 18.753 41.093 1.00 50.56 159 TYR A N 1
ATOM 1290 C CA . TYR A 1 159 ? -18.955 18.754 41.506 1.00 50.56 159 TYR A CA 1
ATOM 1291 C C . TYR A 1 159 ? -19.208 17.902 42.757 1.00 50.56 159 TYR A C 1
ATOM 1293 O O . TYR A 1 159 ? -19.908 18.353 43.663 1.00 50.56 159 TYR A O 1
ATOM 1301 N N . SER A 1 160 ? -18.606 16.708 42.854 1.00 54.78 160 SER A N 1
ATOM 1302 C CA . SER A 1 160 ? -18.865 15.815 43.999 1.00 54.78 160 SER A CA 1
ATOM 1303 C C . SER A 1 160 ? -18.255 16.318 45.315 1.00 54.78 160 SER A C 1
ATOM 1305 O O . SER A 1 160 ? -18.817 16.083 46.382 1.00 54.78 160 SER A O 1
ATOM 1307 N N . LEU A 1 161 ? -17.139 17.058 45.261 1.00 55.22 161 LEU A N 1
ATOM 1308 C CA . LEU A 1 161 ? -16.503 17.629 46.454 1.00 55.22 161 LEU A CA 1
ATOM 1309 C C . LEU A 1 161 ? -17.192 18.909 46.947 1.00 55.22 161 LEU A C 1
ATOM 1311 O O . LEU A 1 161 ? -17.228 19.145 48.156 1.00 55.22 161 LEU A O 1
ATOM 1315 N N . ARG A 1 162 ? -17.760 19.723 46.045 1.00 55.38 162 ARG A N 1
ATOM 1316 C CA . ARG A 1 162 ? -18.405 20.996 46.410 1.00 55.38 162 ARG A CA 1
ATOM 1317 C C . ARG A 1 162 ? -19.782 20.791 47.046 1.00 55.38 162 ARG A C 1
ATOM 1319 O O . ARG A 1 162 ? -20.021 21.337 48.117 1.00 55.38 162 ARG A O 1
ATOM 1326 N N . ASP A 1 163 ? -20.610 19.910 46.480 1.00 54.41 163 ASP A N 1
ATOM 1327 C CA . ASP A 1 163 ? -21.924 19.546 47.047 1.00 54.41 163 ASP A CA 1
ATOM 1328 C C . ASP A 1 163 ? -21.791 18.903 48.445 1.00 54.41 163 ASP A C 1
ATOM 1330 O O . ASP A 1 163 ? -22.588 19.137 49.355 1.00 54.41 163 ASP A O 1
ATOM 1334 N N . ARG A 1 164 ? -20.704 18.151 48.670 1.00 52.69 164 ARG A N 1
ATOM 1335 C CA . ARG A 1 164 ? -20.412 17.503 49.955 1.00 52.69 164 ARG A CA 1
ATOM 1336 C C . ARG A 1 164 ? -20.036 18.490 51.060 1.00 52.69 164 ARG A C 1
ATOM 1338 O O . ARG A 1 164 ? -20.420 18.277 52.210 1.00 52.69 164 ARG A O 1
ATOM 1345 N N . SER A 1 165 ? -19.312 19.562 50.733 1.00 57.84 165 SER A N 1
ATOM 1346 C CA . SER A 1 165 ? -18.936 20.581 51.721 1.00 57.84 165 SER A CA 1
ATOM 1347 C C . SER A 1 165 ? -20.146 21.371 52.223 1.00 57.84 165 SER A C 1
ATOM 1349 O O . SER A 1 165 ? -20.196 21.724 53.402 1.00 57.84 165 SER A O 1
ATOM 1351 N N . ASP A 1 166 ? -21.121 21.625 51.351 1.00 58.12 166 ASP A N 1
ATOM 1352 C CA . ASP A 1 166 ? -22.329 22.377 51.696 1.00 58.12 166 ASP A CA 1
ATOM 1353 C C . ASP A 1 166 ? -23.328 21.509 52.476 1.00 58.12 166 ASP A C 1
ATOM 1355 O O . ASP A 1 166 ? -23.943 21.959 53.446 1.00 58.12 166 ASP A O 1
ATOM 1359 N N . LYS A 1 167 ? -23.419 20.216 52.137 1.00 57.53 167 LYS A N 1
ATOM 1360 C CA . LYS A 1 167 ? -24.307 19.268 52.824 1.00 57.53 167 LYS A CA 1
ATOM 1361 C C . LYS A 1 167 ? -23.824 18.898 54.231 1.00 57.53 167 LYS A C 1
ATOM 1363 O O . LYS A 1 167 ? -24.649 18.753 55.128 1.00 57.53 167 LYS A O 1
ATOM 1368 N N . LEU A 1 168 ? -22.507 18.802 54.457 1.00 58.47 168 LEU A N 1
ATOM 1369 C CA . LEU A 1 168 ? -21.923 18.579 55.792 1.00 58.47 168 LEU A CA 1
ATOM 1370 C C . LEU A 1 168 ? -22.039 19.805 56.709 1.00 58.47 168 LEU A C 1
ATOM 1372 O O . LEU A 1 168 ? -22.145 19.647 57.922 1.00 58.47 168 LEU A O 1
ATOM 1376 N N . ARG A 1 169 ? -22.067 21.020 56.149 1.00 58.91 169 ARG A N 1
ATOM 1377 C CA . ARG A 1 169 ? -22.223 22.263 56.921 1.00 58.91 169 ARG A CA 1
ATOM 1378 C C . ARG A 1 169 ? -23.640 22.440 57.488 1.00 58.91 169 ARG A C 1
ATOM 1380 O O . ARG A 1 169 ? -23.789 23.043 58.544 1.00 58.91 169 ARG A O 1
ATOM 1387 N N . ASN A 1 170 ? -24.659 21.880 56.833 1.00 56.91 170 ASN A N 1
ATOM 1388 C CA . ASN A 1 170 ? -26.066 22.003 57.244 1.00 56.91 170 ASN A CA 1
ATOM 1389 C C . ASN A 1 170 ? -26.558 20.918 58.215 1.00 56.91 170 ASN A C 1
ATOM 1391 O O . ASN A 1 170 ? -27.680 20.999 58.707 1.00 56.91 170 ASN A O 1
ATOM 1395 N N . ILE A 1 171 ? -25.749 19.900 58.503 1.00 62.03 171 ILE A N 1
ATOM 1396 C CA . ILE A 1 171 ? -26.143 18.763 59.342 1.00 62.03 171 ILE A CA 1
ATOM 1397 C C . ILE A 1 171 ? -25.404 18.865 60.682 1.00 62.03 171 ILE A C 1
ATOM 1399 O O . ILE A 1 171 ? -24.580 18.036 61.059 1.00 62.03 171 ILE A O 1
ATOM 1403 N N . GLY A 1 172 ? -25.679 19.946 61.407 1.00 62.06 172 GLY A N 1
ATOM 1404 C CA . GLY A 1 172 ? -25.314 20.070 62.812 1.00 62.06 172 GLY A CA 1
ATOM 1405 C C . GLY A 1 172 ? -26.281 19.272 63.691 1.00 62.06 172 GLY A C 1
ATOM 1406 O O . GLY A 1 172 ? -27.495 19.427 63.587 1.00 62.06 172 GLY A O 1
ATOM 1407 N N . THR A 1 173 ? -25.724 18.462 64.599 1.00 53.50 173 THR A N 1
ATOM 1408 C CA . THR A 1 173 ? -26.360 17.962 65.841 1.00 53.50 173 THR A CA 1
ATOM 1409 C C . THR A 1 173 ? -27.591 17.043 65.716 1.00 53.50 173 THR A C 1
ATOM 1411 O O . THR A 1 173 ? -28.670 17.390 66.172 1.00 53.50 173 THR A O 1
ATOM 1414 N N . SER A 1 174 ? -27.430 15.817 65.188 1.00 56.03 174 SER A N 1
ATOM 1415 C CA . SER A 1 174 ? -28.232 14.636 65.632 1.00 56.03 174 SER A CA 1
ATOM 1416 C C . SER A 1 174 ? -27.746 13.268 65.094 1.00 56.03 174 SER A C 1
ATOM 1418 O O . SER A 1 174 ? -28.479 12.281 65.098 1.00 56.03 174 SER A O 1
ATOM 1420 N N . ILE A 1 175 ? -26.545 13.165 64.517 1.00 56.16 175 ILE A N 1
ATOM 1421 C CA . ILE A 1 175 ? -26.290 12.125 63.508 1.00 56.16 175 ILE A CA 1
ATOM 1422 C C . ILE A 1 175 ? -25.037 11.320 63.837 1.00 56.16 175 ILE A C 1
ATOM 1424 O O . ILE A 1 175 ? -23.953 11.665 63.408 1.00 56.16 175 ILE A O 1
ATOM 1428 N N . ILE A 1 176 ? -25.188 10.213 64.566 1.00 57.22 176 ILE A N 1
ATOM 1429 C CA . ILE A 1 176 ? -24.135 9.184 64.682 1.00 57.22 176 ILE A CA 1
ATOM 1430 C C . ILE A 1 176 ? -24.581 7.919 63.934 1.00 57.22 176 ILE A C 1
ATOM 1432 O O . ILE A 1 176 ? -23.869 7.414 63.070 1.00 57.22 176 ILE A O 1
ATOM 1436 N N . THR A 1 177 ? -25.828 7.476 64.118 1.00 54.28 177 THR A N 1
ATOM 1437 C CA . THR A 1 177 ? -26.366 6.273 63.449 1.00 54.28 177 THR A CA 1
ATOM 1438 C C . THR A 1 177 ? -26.633 6.477 61.954 1.00 54.28 177 THR A C 1
ATOM 1440 O O . THR A 1 177 ? -26.406 5.578 61.144 1.00 54.28 177 THR A O 1
ATOM 1443 N N . ARG A 1 178 ? -27.076 7.679 61.551 1.00 56.44 178 ARG A N 1
ATOM 1444 C CA . ARG A 1 178 ? -27.189 8.046 60.126 1.00 56.44 178 ARG A CA 1
ATOM 1445 C C . ARG A 1 178 ? -25.815 8.253 59.476 1.00 56.44 178 ARG A C 1
ATOM 1447 O O . ARG A 1 178 ? -25.704 8.053 58.273 1.00 56.44 178 ARG A O 1
ATOM 1454 N N . LEU A 1 179 ? -24.786 8.576 60.262 1.00 57.38 179 LEU A N 1
ATOM 1455 C CA . LEU A 1 179 ? -23.416 8.779 59.790 1.00 57.38 179 LEU A CA 1
ATOM 1456 C C . LEU A 1 179 ? -22.773 7.433 59.433 1.00 57.38 179 LEU A C 1
ATOM 1458 O O . LEU A 1 179 ? -22.272 7.293 58.328 1.00 57.38 179 LEU A O 1
ATOM 1462 N N . VAL A 1 180 ? -22.950 6.399 60.268 1.00 58.59 180 VAL A N 1
ATOM 1463 C CA . VAL A 1 180 ? -22.479 5.028 59.976 1.00 58.59 180 VAL A CA 1
ATOM 1464 C C . VAL A 1 180 ? -23.156 4.427 58.738 1.00 58.59 180 VAL A C 1
ATOM 1466 O O . VAL A 1 180 ? -22.485 3.872 57.873 1.00 58.59 180 VAL A O 1
ATOM 1469 N N . ARG A 1 181 ? -24.486 4.553 58.599 1.00 57.56 181 ARG A N 1
ATOM 1470 C CA . ARG A 1 181 ? -25.190 4.049 57.401 1.00 57.56 181 ARG A CA 1
ATOM 1471 C C . ARG A 1 181 ? -24.841 4.854 56.142 1.00 57.56 181 ARG A C 1
ATOM 1473 O O . ARG A 1 181 ? -24.788 4.277 55.058 1.00 57.56 181 ARG A O 1
ATOM 1480 N N . SER A 1 182 ? -24.577 6.154 56.282 1.00 58.69 182 SER A N 1
ATOM 1481 C CA . SER A 1 182 ? -24.089 6.989 55.182 1.00 58.69 182 SER A CA 1
ATOM 1482 C C . SER A 1 182 ? -22.653 6.640 54.796 1.00 58.69 182 SER A C 1
ATOM 1484 O O . SER A 1 182 ? -22.366 6.625 53.608 1.00 58.69 182 SER A O 1
ATOM 1486 N N . ASP A 1 183 ? -21.777 6.315 55.749 1.00 56.31 183 ASP A N 1
ATOM 1487 C CA . ASP A 1 183 ? -20.391 5.909 55.480 1.00 56.31 183 ASP A CA 1
ATOM 1488 C C . ASP A 1 183 ? -20.315 4.558 54.765 1.00 56.31 183 ASP A C 1
ATOM 1490 O O . ASP A 1 183 ? -19.514 4.406 53.843 1.00 56.31 183 ASP A O 1
ATOM 1494 N N . VAL A 1 184 ? -21.179 3.598 55.122 1.00 64.44 184 VAL A N 1
ATOM 1495 C CA . VAL A 1 184 ? -21.261 2.291 54.442 1.00 64.44 184 VAL A CA 1
ATOM 1496 C C . VAL A 1 184 ? -21.796 2.435 53.014 1.00 64.44 184 VAL A C 1
ATOM 1498 O O . VAL A 1 184 ? -21.203 1.901 52.080 1.00 64.44 184 VAL A O 1
ATOM 1501 N N . ASN A 1 185 ? -22.872 3.201 52.800 1.00 61.75 185 ASN A N 1
ATOM 1502 C CA . ASN A 1 185 ? -23.345 3.475 51.436 1.00 61.75 185 ASN A CA 1
ATOM 1503 C C . ASN A 1 185 ? -22.312 4.268 50.622 1.00 61.75 185 ASN A C 1
ATOM 1505 O O . ASN A 1 185 ? -22.149 4.019 49.431 1.00 61.75 185 ASN A O 1
ATOM 1509 N N . TYR A 1 186 ? -21.572 5.172 51.265 1.00 57.00 186 TYR A N 1
ATOM 1510 C CA . TYR A 1 186 ? -20.533 5.966 50.619 1.00 57.00 186 TYR A CA 1
ATOM 1511 C C . TYR A 1 186 ? -19.312 5.131 50.230 1.00 57.00 186 TYR A C 1
ATOM 1513 O O . TYR A 1 186 ? -18.753 5.335 49.157 1.00 57.00 186 TYR A O 1
ATOM 1521 N N . THR A 1 187 ? -18.898 4.170 51.060 1.00 61.28 187 THR A N 1
ATOM 1522 C CA . THR A 1 187 ? -17.817 3.241 50.693 1.00 61.28 187 THR A CA 1
ATOM 1523 C C . THR A 1 187 ? -18.216 2.390 49.492 1.00 61.28 187 THR A C 1
ATOM 1525 O O . THR A 1 187 ? -17.399 2.205 48.598 1.00 61.28 187 THR A O 1
ATOM 1528 N N . VAL A 1 188 ? -19.478 1.959 49.406 1.00 68.69 188 VAL A N 1
ATOM 1529 C CA . VAL A 1 188 ? -19.997 1.221 48.241 1.00 68.69 188 VAL A CA 1
ATOM 1530 C C . VAL A 1 188 ? -20.061 2.100 46.983 1.00 68.69 188 VAL A C 1
ATOM 1532 O O . VAL A 1 188 ? -19.631 1.661 45.918 1.00 68.69 188 VAL A O 1
ATOM 1535 N N . GLU A 1 189 ? -20.540 3.345 47.076 1.00 63.81 189 GLU A N 1
ATOM 1536 C CA . GLU A 1 189 ? -20.566 4.279 45.936 1.00 63.81 189 GLU A CA 1
ATOM 1537 C C . GLU A 1 189 ? -19.160 4.695 45.479 1.00 63.81 189 GLU A C 1
ATOM 1539 O O . GLU A 1 189 ? -18.900 4.762 44.277 1.00 63.81 189 GLU A O 1
ATOM 1544 N N . ALA A 1 190 ? -18.232 4.920 46.411 1.00 60.50 190 ALA A N 1
ATOM 1545 C CA . ALA A 1 190 ? -16.839 5.230 46.103 1.00 60.50 190 ALA A CA 1
ATOM 1546 C C . ALA A 1 190 ? -16.141 4.055 45.401 1.00 60.50 190 ALA A C 1
ATOM 1548 O O . ALA A 1 190 ? -15.418 4.268 44.427 1.00 60.50 190 ALA A O 1
ATOM 1549 N N . ASP A 1 191 ? -16.402 2.821 45.837 1.00 66.31 191 ASP A N 1
ATOM 1550 C CA . ASP A 1 191 ? -15.832 1.618 45.228 1.00 66.31 191 ASP A CA 1
ATOM 1551 C C . ASP A 1 191 ? -16.446 1.342 43.839 1.00 66.31 191 ASP A C 1
ATOM 1553 O O . ASP A 1 191 ? -15.742 0.970 42.895 1.00 66.31 191 ASP A O 1
ATOM 1557 N N . LEU A 1 192 ? -17.742 1.630 43.648 1.00 68.12 192 LEU A N 1
ATOM 1558 C CA . LEU A 1 192 ? -18.402 1.589 42.336 1.00 68.12 192 LEU A CA 1
ATOM 1559 C C . LEU A 1 192 ? -17.857 2.653 41.373 1.00 68.12 192 LEU A C 1
ATOM 1561 O O . LEU A 1 192 ? -17.545 2.318 40.229 1.00 68.12 192 LEU A O 1
ATOM 1565 N N . LEU A 1 193 ? -17.668 3.895 41.828 1.00 61.00 193 LEU A N 1
ATOM 1566 C CA . LEU A 1 193 ? -17.066 4.972 41.034 1.00 61.00 193 LEU A CA 1
ATOM 1567 C C . LEU A 1 193 ? -15.608 4.670 40.680 1.00 61.00 193 LEU A C 1
ATOM 1569 O O . LEU A 1 193 ? -15.191 4.871 39.540 1.00 61.00 193 LEU A O 1
ATOM 1573 N N . GLN A 1 194 ? -14.832 4.125 41.617 1.00 63.88 194 GLN A N 1
ATOM 1574 C CA . GLN A 1 194 ? -13.456 3.706 41.362 1.00 63.88 194 GLN A CA 1
ATOM 1575 C C . GLN A 1 194 ? -13.403 2.550 40.353 1.00 63.88 194 GLN A C 1
ATOM 1577 O O . GLN A 1 194 ? -12.531 2.516 39.477 1.00 63.88 194 GLN A O 1
ATOM 1582 N N . LYS A 1 195 ? -14.358 1.617 40.418 1.00 64.69 195 LYS A N 1
ATOM 1583 C CA . LYS A 1 195 ? -14.490 0.508 39.466 1.00 64.69 195 LYS A CA 1
ATOM 1584 C C . LYS A 1 195 ? -14.931 0.986 38.081 1.00 64.69 195 LYS A C 1
ATOM 1586 O O . LYS A 1 195 ? -14.393 0.492 37.083 1.00 64.69 195 LYS A O 1
ATOM 1591 N N . GLU A 1 196 ? -15.837 1.959 37.996 1.00 61.88 196 GLU A N 1
ATOM 1592 C CA . GLU A 1 196 ? -16.210 2.620 36.742 1.00 61.88 196 GLU A CA 1
ATOM 1593 C C . GLU A 1 196 ? -15.039 3.394 36.142 1.00 61.88 196 GLU A C 1
ATOM 1595 O O . GLU A 1 196 ? -14.733 3.187 34.969 1.00 61.88 196 GLU A O 1
ATOM 1600 N N . ASP A 1 197 ? -14.312 4.193 36.926 1.00 60.28 197 ASP A N 1
ATOM 1601 C CA . ASP A 1 197 ? -13.181 4.982 36.429 1.00 60.28 197 ASP A CA 1
ATOM 1602 C C . ASP A 1 197 ? -12.014 4.068 36.007 1.00 60.28 197 ASP A C 1
ATOM 1604 O O . ASP A 1 197 ? -11.372 4.273 34.969 1.00 60.28 197 ASP A O 1
ATOM 1608 N N . HIS A 1 198 ? -11.802 2.953 36.717 1.00 60.56 198 HIS A N 1
ATOM 1609 C CA . HIS A 1 198 ? -10.843 1.931 36.307 1.00 60.56 198 HIS A CA 1
ATOM 1610 C C . HIS A 1 198 ? -11.278 1.208 35.018 1.00 60.56 198 HIS A C 1
ATOM 1612 O O . HIS A 1 198 ? -10.446 0.964 34.132 1.00 60.56 198 HIS A O 1
ATOM 1618 N N . SER A 1 199 ? -12.563 0.868 34.875 1.00 61.91 199 SER A N 1
ATOM 1619 C CA . SER A 1 199 ? -13.127 0.244 33.669 1.00 61.91 199 SER A CA 1
ATOM 1620 C C . SER A 1 199 ? -13.087 1.192 32.461 1.00 61.91 199 SER A C 1
ATOM 1622 O O . SER A 1 199 ? -12.679 0.800 31.358 1.00 61.91 199 SER A O 1
ATOM 1624 N N . HIS A 1 200 ? -13.410 2.465 32.681 1.00 61.97 200 HIS A N 1
ATOM 1625 C CA . HIS A 1 200 ? -13.395 3.531 31.691 1.00 61.97 200 HIS A CA 1
ATOM 1626 C C . HIS A 1 200 ? -11.958 3.840 31.251 1.00 61.97 200 HIS A C 1
ATOM 1628 O O . HIS A 1 200 ? -11.671 3.822 30.050 1.00 61.97 200 HIS A O 1
ATOM 1634 N N . GLY A 1 201 ? -11.011 3.950 32.189 1.00 62.94 201 GLY A N 1
ATOM 1635 C CA . GLY A 1 201 ? -9.575 4.058 31.914 1.00 62.94 201 GLY A CA 1
ATOM 1636 C C . GLY A 1 201 ? -9.025 2.866 31.120 1.00 62.94 201 GLY A C 1
ATOM 1637 O O . GLY A 1 201 ? -8.301 3.046 30.135 1.00 62.94 201 GLY A O 1
ATOM 1638 N N . LYS A 1 202 ? -9.448 1.636 31.456 1.00 67.81 202 LYS A N 1
ATOM 1639 C CA . LYS A 1 202 ? -9.144 0.424 30.669 1.00 67.81 202 LYS A CA 1
ATOM 1640 C C . LYS A 1 202 ? -9.733 0.503 29.254 1.00 67.81 202 LYS A C 1
ATOM 1642 O O . LYS A 1 202 ? -9.089 0.073 28.294 1.00 67.81 202 LYS A O 1
ATOM 1647 N N . SER A 1 203 ? -10.941 1.044 29.085 1.00 66.56 203 SER A N 1
ATOM 1648 C CA . SER A 1 203 ? -11.580 1.221 27.772 1.00 66.56 203 SER A CA 1
ATOM 1649 C C . SER A 1 203 ? -10.838 2.236 26.890 1.00 66.56 203 SER A C 1
ATOM 1651 O O . SER A 1 203 ? -10.579 1.945 25.719 1.00 66.56 203 SER A O 1
ATOM 1653 N N . ILE A 1 204 ? -10.389 3.355 27.468 1.00 67.19 204 ILE A N 1
ATOM 1654 C CA . ILE A 1 204 ? -9.622 4.402 26.784 1.00 67.19 204 ILE A CA 1
ATOM 1655 C C . ILE A 1 204 ? -8.250 3.866 26.375 1.00 67.19 204 ILE A C 1
ATOM 1657 O O . ILE A 1 204 ? -7.875 3.971 25.209 1.00 67.19 204 ILE A O 1
ATOM 1661 N N . ALA A 1 205 ? -7.524 3.211 27.288 1.00 66.12 205 ALA A N 1
ATOM 1662 C CA . ALA A 1 205 ? -6.214 2.630 26.993 1.00 66.12 205 ALA A CA 1
ATOM 1663 C C . ALA A 1 205 ? -6.275 1.598 25.850 1.00 66.12 205 ALA A C 1
ATOM 1665 O O . ALA A 1 205 ? -5.375 1.539 25.010 1.00 66.12 205 ALA A O 1
ATOM 1666 N N . ARG A 1 206 ? -7.357 0.809 25.764 1.00 68.44 206 ARG A N 1
ATOM 1667 C CA . ARG A 1 206 ? -7.584 -0.130 24.650 1.00 68.44 206 ARG A CA 1
ATOM 1668 C C . ARG A 1 206 ? -7.788 0.584 23.310 1.00 68.44 206 ARG A C 1
ATOM 1670 O O . ARG A 1 206 ? -7.271 0.104 22.304 1.00 68.44 206 ARG A O 1
ATOM 1677 N N . ARG A 1 207 ? -8.495 1.719 23.293 1.00 69.38 207 ARG A N 1
ATOM 1678 C CA . ARG A 1 207 ? -8.702 2.537 22.083 1.00 69.38 207 ARG A CA 1
ATOM 1679 C C . ARG A 1 207 ? -7.411 3.234 21.640 1.00 69.38 207 ARG A C 1
ATOM 1681 O O . ARG A 1 207 ? -7.084 3.165 20.461 1.00 69.38 207 ARG A O 1
ATOM 1688 N N . LYS A 1 208 ? -6.620 3.778 22.579 1.00 71.44 208 LYS A N 1
ATOM 1689 C CA . LYS A 1 208 ? -5.283 4.351 22.303 1.00 71.44 208 LYS A CA 1
ATOM 1690 C C . LYS A 1 208 ? -4.361 3.342 21.611 1.00 71.44 208 LYS A C 1
ATOM 1692 O O . LYS A 1 208 ? -3.756 3.650 20.590 1.00 71.44 208 LYS A O 1
ATOM 1697 N N . LYS A 1 209 ? -4.314 2.106 22.125 1.00 76.75 209 LYS A N 1
ATOM 1698 C CA . LYS A 1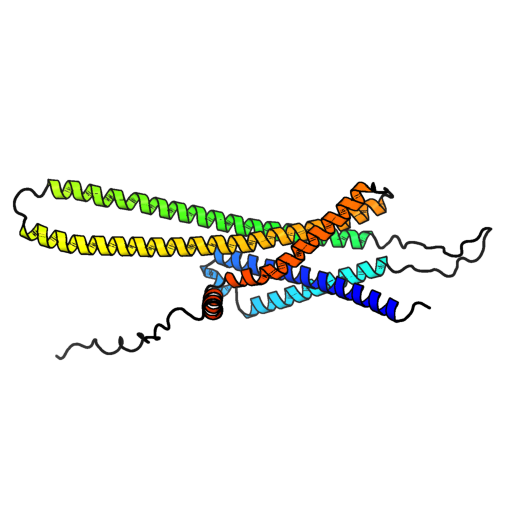 209 ? -3.523 1.014 21.530 1.00 76.75 209 LYS A CA 1
ATOM 1699 C C . LYS A 1 209 ? -3.973 0.665 20.110 1.00 76.75 209 LYS A C 1
ATOM 1701 O O . LYS A 1 209 ? -3.128 0.399 19.265 1.00 76.75 209 LYS A O 1
ATOM 1706 N N . TYR A 1 210 ? -5.281 0.670 19.846 1.00 75.19 210 TYR A N 1
ATOM 1707 C CA . TYR A 1 210 ? -5.810 0.403 18.507 1.00 75.19 210 TYR A CA 1
ATOM 1708 C C . TYR A 1 210 ? -5.404 1.494 17.505 1.00 75.19 210 TYR A C 1
ATOM 1710 O O . TYR A 1 210 ? -4.916 1.159 16.430 1.00 75.19 210 TYR A O 1
ATOM 1718 N N . VAL A 1 211 ? -5.532 2.773 17.884 1.00 75.44 211 VAL A N 1
ATOM 1719 C CA . VAL A 1 211 ? -5.164 3.925 17.035 1.00 75.44 211 VAL A CA 1
ATOM 1720 C C . VAL A 1 211 ? -3.659 3.965 16.741 1.00 75.44 211 VAL A C 1
ATOM 1722 O O . VAL A 1 211 ? -3.251 4.201 15.608 1.00 75.44 211 VAL A O 1
ATOM 1725 N N . LEU A 1 212 ? -2.817 3.680 17.735 1.00 77.31 212 LEU A N 1
ATOM 1726 C CA . LEU A 1 212 ? -1.366 3.658 17.535 1.00 77.31 212 LEU A CA 1
ATOM 1727 C C . LEU A 1 212 ? -0.943 2.523 16.590 1.00 77.31 212 LEU A C 1
ATOM 1729 O O . LEU A 1 212 ? -0.094 2.714 15.728 1.00 77.31 212 LEU A O 1
ATOM 1733 N N . MET A 1 213 ? -1.583 1.362 16.706 1.00 81.00 213 MET A N 1
ATOM 1734 C CA . MET A 1 213 ? -1.301 0.198 15.869 1.00 81.00 213 MET A CA 1
ATOM 1735 C C . MET A 1 213 ? -1.800 0.357 14.421 1.00 81.00 213 MET A C 1
ATOM 1737 O O . MET A 1 213 ? -1.100 -0.041 13.494 1.00 81.00 213 MET A O 1
ATOM 1741 N N . ILE A 1 214 ? -2.981 0.948 14.188 1.00 80.75 214 ILE A N 1
ATOM 1742 C CA . ILE A 1 214 ? -3.413 1.293 12.817 1.00 80.75 214 ILE A CA 1
ATOM 1743 C C . ILE A 1 214 ? -2.478 2.356 12.219 1.00 80.75 214 ILE A C 1
ATOM 1745 O O . ILE A 1 214 ? -2.057 2.226 11.072 1.00 80.75 214 ILE A O 1
ATOM 1749 N N . GLY A 1 215 ? -2.080 3.352 13.019 1.00 81.25 215 GLY A N 1
ATOM 1750 C CA . GLY A 1 215 ? -1.140 4.394 12.614 1.00 81.25 215 GLY A CA 1
ATOM 1751 C C . GLY A 1 215 ? 0.230 3.844 12.223 1.00 81.25 215 GLY A C 1
ATOM 1752 O O . GLY A 1 215 ? 0.765 4.241 11.193 1.00 81.25 215 GLY A O 1
ATOM 1753 N N . SER A 1 216 ? 0.772 2.879 12.974 1.00 81.38 216 SER A N 1
ATOM 1754 C CA . SER A 1 216 ? 2.063 2.261 12.644 1.00 81.38 216 SER A CA 1
ATOM 1755 C C . SER A 1 216 ? 2.022 1.478 11.332 1.00 81.38 216 SER A C 1
ATOM 1757 O O . SER A 1 216 ? 2.973 1.531 10.561 1.00 81.38 216 SER A O 1
ATOM 1759 N N . VAL A 1 217 ? 0.917 0.779 11.048 1.00 82.31 217 VAL A N 1
ATOM 1760 C CA . VAL A 1 217 ? 0.742 0.047 9.782 1.00 82.31 217 VAL A CA 1
ATOM 1761 C C . VAL A 1 217 ? 0.654 1.022 8.605 1.00 82.31 217 VAL A C 1
ATOM 1763 O O . VAL A 1 217 ? 1.344 0.842 7.605 1.00 82.31 217 VAL A O 1
ATOM 1766 N N . ILE A 1 218 ? -0.124 2.098 8.750 1.00 83.94 218 ILE A N 1
ATOM 1767 C CA . ILE A 1 218 ? -0.222 3.155 7.736 1.00 83.94 218 ILE A CA 1
ATOM 1768 C C . ILE A 1 218 ? 1.141 3.819 7.492 1.00 83.94 218 ILE A C 1
ATOM 1770 O O . ILE A 1 218 ? 1.512 4.042 6.344 1.00 83.94 218 ILE A O 1
ATOM 1774 N N . LEU A 1 219 ? 1.914 4.091 8.546 1.00 84.56 219 LEU A N 1
ATOM 1775 C CA . LEU A 1 219 ? 3.248 4.682 8.429 1.00 84.56 219 LEU A CA 1
ATOM 1776 C C . LEU A 1 219 ? 4.201 3.793 7.616 1.00 84.56 219 LEU A C 1
ATOM 1778 O O . LEU A 1 219 ? 4.865 4.284 6.705 1.00 84.56 219 LEU A O 1
ATOM 1782 N N . VAL A 1 220 ? 4.236 2.490 7.912 1.00 86.38 220 VAL A N 1
ATOM 1783 C CA . VAL A 1 220 ? 5.034 1.508 7.158 1.00 86.38 220 VAL A CA 1
ATOM 1784 C C . VAL A 1 220 ? 4.652 1.519 5.676 1.00 86.38 220 VAL A C 1
ATOM 1786 O O . VAL A 1 220 ? 5.523 1.530 4.806 1.00 86.38 220 VAL A O 1
ATOM 1789 N N . TYR A 1 221 ? 3.355 1.579 5.378 1.00 85.38 221 TYR A N 1
ATOM 1790 C CA . TYR A 1 221 ? 2.861 1.643 4.006 1.00 85.38 221 TYR A CA 1
ATOM 1791 C C . TYR A 1 221 ? 3.198 2.953 3.293 1.00 85.38 221 TYR A C 1
ATOM 1793 O O . TYR A 1 221 ? 3.547 2.928 2.114 1.00 85.38 221 TYR A O 1
ATOM 1801 N N . SER A 1 222 ? 3.160 4.088 3.989 1.00 87.69 222 SER A N 1
ATOM 1802 C CA . SER A 1 222 ? 3.583 5.376 3.433 1.00 87.69 222 SER A CA 1
ATOM 1803 C C . SER A 1 222 ? 5.068 5.372 3.066 1.00 87.69 222 SER A C 1
ATOM 1805 O O . SER A 1 222 ? 5.437 5.866 2.000 1.00 87.69 222 SER A O 1
ATOM 1807 N N . ILE A 1 223 ? 5.920 4.764 3.900 1.00 89.12 223 ILE A N 1
ATOM 1808 C CA . ILE A 1 223 ? 7.350 4.588 3.598 1.00 89.12 223 ILE A CA 1
ATOM 1809 C C . ILE A 1 223 ? 7.519 3.707 2.356 1.00 89.12 223 ILE A C 1
ATOM 1811 O O . ILE A 1 223 ? 8.282 4.058 1.457 1.00 89.12 223 ILE A O 1
ATOM 1815 N N . TYR A 1 224 ? 6.775 2.603 2.265 1.00 89.12 224 TYR A N 1
ATOM 1816 C CA . TYR A 1 224 ? 6.813 1.706 1.110 1.00 89.12 224 TYR A CA 1
ATOM 1817 C C . TYR A 1 224 ? 6.392 2.404 -0.194 1.00 89.12 224 TYR A C 1
ATOM 1819 O O . TYR A 1 224 ? 7.125 2.361 -1.182 1.00 89.12 224 TYR A O 1
ATOM 1827 N N . LEU A 1 225 ? 5.258 3.109 -0.190 1.00 88.62 225 LEU A N 1
ATOM 1828 C CA . LEU A 1 225 ? 4.754 3.845 -1.355 1.00 88.62 225 LEU A CA 1
ATOM 1829 C C . LEU A 1 225 ? 5.703 4.962 -1.794 1.00 88.62 225 LEU A C 1
ATOM 1831 O O . LEU A 1 225 ? 5.949 5.126 -2.988 1.00 88.62 225 LEU A O 1
ATOM 1835 N N . THR A 1 226 ? 6.270 5.701 -0.838 1.00 89.62 226 THR A N 1
ATOM 1836 C CA . THR A 1 226 ? 7.260 6.750 -1.123 1.00 89.62 226 THR A CA 1
ATOM 1837 C C . THR A 1 226 ? 8.518 6.145 -1.740 1.00 89.62 226 THR A C 1
ATOM 1839 O O . THR A 1 226 ? 9.000 6.626 -2.760 1.00 89.62 226 THR A O 1
ATOM 1842 N N . THR A 1 227 ? 9.008 5.038 -1.176 1.00 90.81 227 THR A N 1
ATOM 1843 C CA . THR A 1 227 ? 10.163 4.293 -1.699 1.00 90.81 227 THR A CA 1
ATOM 1844 C C . THR A 1 227 ? 9.925 3.829 -3.136 1.00 90.81 227 THR A C 1
ATOM 1846 O O . THR A 1 227 ? 10.788 3.990 -3.999 1.00 90.81 227 THR A O 1
ATOM 1849 N N . TYR A 1 228 ? 8.739 3.286 -3.413 1.00 88.00 228 TYR A N 1
ATOM 1850 C CA . TYR A 1 228 ? 8.368 2.844 -4.752 1.00 88.00 228 TYR A CA 1
ATOM 1851 C C . TYR A 1 228 ? 8.270 4.022 -5.732 1.00 88.00 228 TYR A C 1
ATOM 1853 O O . TYR A 1 228 ? 8.814 3.944 -6.832 1.00 88.00 228 TYR A O 1
ATOM 1861 N N . ALA A 1 229 ? 7.657 5.140 -5.327 1.00 89.88 229 ALA A N 1
ATOM 1862 C CA . ALA A 1 229 ? 7.595 6.359 -6.133 1.00 89.88 229 ALA A CA 1
ATOM 1863 C C . ALA A 1 229 ? 8.995 6.910 -6.456 1.00 89.88 229 ALA A C 1
ATOM 1865 O O . ALA A 1 229 ? 9.248 7.288 -7.598 1.00 89.88 229 ALA A O 1
ATOM 1866 N N . VAL A 1 230 ? 9.923 6.884 -5.491 1.00 89.06 230 VAL A N 1
ATOM 1867 C CA . VAL A 1 230 ? 11.329 7.271 -5.696 1.00 89.06 230 VAL A CA 1
ATOM 1868 C C . VAL A 1 230 ? 12.005 6.361 -6.719 1.00 89.06 230 VAL A C 1
ATOM 1870 O O . VAL A 1 230 ? 12.629 6.874 -7.642 1.00 89.06 230 VAL A O 1
ATOM 1873 N N . ILE A 1 231 ? 11.834 5.035 -6.638 1.00 86.00 231 ILE A N 1
ATOM 1874 C CA . ILE A 1 231 ? 12.382 4.107 -7.645 1.00 86.00 231 ILE A CA 1
ATOM 1875 C C . ILE A 1 231 ? 11.852 4.439 -9.044 1.00 86.00 231 ILE A C 1
ATOM 1877 O O . ILE A 1 231 ? 12.628 4.508 -9.999 1.00 86.00 231 ILE A O 1
ATOM 1881 N N . GLN A 1 232 ? 10.545 4.673 -9.181 1.00 86.06 232 GLN A N 1
ATOM 1882 C CA . GLN A 1 232 ? 9.957 5.028 -10.475 1.00 86.06 232 GLN A CA 1
ATOM 1883 C C . GLN A 1 232 ? 10.461 6.389 -10.979 1.00 86.06 232 GLN A C 1
ATOM 1885 O O . GLN A 1 232 ? 10.788 6.523 -12.158 1.00 86.06 232 GLN A O 1
ATOM 1890 N N . GLY A 1 233 ? 10.610 7.373 -10.088 1.00 84.25 233 GLY A N 1
ATOM 1891 C CA . GLY A 1 233 ? 11.204 8.674 -10.402 1.00 84.25 233 GLY A CA 1
ATOM 1892 C C . GLY A 1 233 ? 12.664 8.564 -10.840 1.00 84.25 233 GLY A C 1
ATOM 1893 O O . GLY A 1 233 ? 13.066 9.187 -11.817 1.00 84.25 233 GLY A O 1
ATOM 1894 N N . MET A 1 234 ? 13.453 7.706 -10.195 1.00 82.75 234 MET A N 1
ATOM 1895 C CA . MET A 1 234 ? 14.834 7.426 -10.594 1.00 82.75 234 MET A CA 1
ATOM 1896 C C . MET A 1 234 ? 14.912 6.801 -11.991 1.00 82.75 234 MET A C 1
ATOM 1898 O O . MET A 1 234 ? 15.792 7.162 -12.772 1.00 82.75 234 MET A O 1
ATOM 1902 N N . HIS A 1 235 ? 13.994 5.891 -12.336 1.00 77.88 235 HIS A N 1
ATOM 1903 C CA . HIS A 1 235 ? 13.891 5.363 -13.699 1.00 77.88 235 HIS A CA 1
ATOM 1904 C C . HIS A 1 235 ? 13.559 6.468 -14.708 1.00 77.88 235 HIS A C 1
ATOM 1906 O O . HIS A 1 235 ? 14.200 6.537 -15.754 1.00 77.88 235 HIS A O 1
ATOM 1912 N N . LEU A 1 236 ? 12.635 7.370 -14.368 1.00 81.12 236 LEU A N 1
ATOM 1913 C CA . LEU A 1 236 ? 12.257 8.509 -15.204 1.00 81.12 236 LEU A CA 1
ATOM 1914 C C . LEU A 1 236 ? 13.420 9.480 -15.459 1.00 81.12 236 LEU A C 1
ATOM 1916 O O . LEU A 1 236 ? 13.669 9.874 -16.601 1.00 81.12 236 LEU A O 1
ATOM 1920 N N . VAL A 1 237 ? 14.156 9.840 -14.404 1.00 80.31 237 VAL A N 1
ATOM 1921 C CA . VAL A 1 237 ? 15.325 10.727 -14.491 1.00 80.31 237 VAL A CA 1
ATOM 1922 C C . VAL A 1 237 ? 16.408 10.097 -15.361 1.00 80.31 237 VAL A C 1
ATOM 1924 O O . VAL A 1 237 ? 16.953 10.779 -16.222 1.00 80.31 237 VAL A O 1
ATOM 1927 N N . ASN A 1 238 ? 16.660 8.794 -15.208 1.00 75.75 238 ASN A N 1
ATOM 1928 C CA . ASN A 1 238 ? 17.650 8.077 -16.012 1.00 75.75 238 ASN A CA 1
ATOM 1929 C C . ASN A 1 238 ? 17.287 8.025 -17.509 1.00 75.75 238 ASN A C 1
ATOM 1931 O O . ASN A 1 238 ? 18.157 8.140 -18.368 1.00 75.75 238 ASN A O 1
ATOM 1935 N N . ILE A 1 239 ? 16.002 7.873 -17.845 1.00 71.94 239 ILE A N 1
ATOM 1936 C CA . ILE A 1 239 ? 15.532 7.948 -19.241 1.00 71.94 239 ILE A CA 1
ATOM 1937 C C . ILE A 1 239 ? 15.739 9.365 -19.786 1.00 71.94 239 ILE A C 1
ATOM 1939 O O . ILE A 1 239 ? 16.218 9.540 -20.903 1.00 71.94 239 ILE A O 1
ATOM 1943 N N . THR A 1 240 ? 15.412 10.378 -18.980 1.00 73.88 240 THR A N 1
ATOM 1944 C CA . THR A 1 240 ? 15.498 11.791 -19.373 1.00 73.88 240 THR A CA 1
ATOM 1945 C C . THR A 1 240 ? 16.945 12.249 -19.570 1.00 73.88 240 THR A C 1
ATOM 1947 O O . THR A 1 240 ? 17.220 12.999 -20.504 1.00 73.88 240 THR A O 1
ATOM 1950 N N . SER A 1 241 ? 17.879 11.802 -18.724 1.00 72.06 241 SER A N 1
ATOM 1951 C CA . SER A 1 241 ? 19.308 12.111 -18.872 1.00 72.06 241 SER A CA 1
ATOM 1952 C C . SER A 1 241 ? 19.904 11.451 -20.115 1.00 72.06 241 SER A C 1
ATOM 1954 O O . SER A 1 241 ? 20.633 12.106 -20.857 1.00 72.06 241 SER A O 1
ATOM 1956 N N . THR A 1 242 ? 19.518 10.200 -20.386 1.00 66.06 242 THR A N 1
ATOM 1957 C CA . THR A 1 242 ? 19.923 9.465 -21.595 1.00 66.06 242 THR A CA 1
ATOM 1958 C C . THR A 1 242 ? 19.400 10.151 -22.861 1.00 66.06 242 THR A C 1
ATOM 1960 O O . THR A 1 242 ? 20.156 10.344 -23.805 1.00 66.06 242 THR A O 1
ATOM 1963 N N . ALA A 1 243 ? 18.138 10.598 -22.865 1.00 65.12 243 ALA A N 1
ATOM 1964 C CA . ALA A 1 243 ? 17.538 11.304 -24.001 1.00 65.12 243 ALA A CA 1
ATOM 1965 C C . ALA A 1 243 ? 18.182 12.675 -24.284 1.00 65.12 243 ALA A C 1
ATOM 1967 O O . ALA A 1 243 ? 18.170 13.140 -25.418 1.00 65.12 243 ALA A O 1
ATOM 1968 N N . LYS A 1 244 ? 18.752 13.329 -23.265 1.00 68.75 244 LYS A N 1
ATOM 1969 C CA . LYS A 1 244 ? 19.446 14.619 -23.413 1.00 68.75 244 LYS A CA 1
ATOM 1970 C C . LYS A 1 244 ? 20.927 14.483 -23.786 1.00 68.75 244 LYS A C 1
ATOM 1972 O O . LYS A 1 244 ? 21.605 15.502 -23.856 1.00 68.75 244 LYS A O 1
ATOM 1977 N N . GLY A 1 245 ? 21.443 13.262 -23.972 1.00 59.66 245 GLY A N 1
ATOM 1978 C CA . GLY A 1 245 ? 22.860 13.021 -24.280 1.00 59.66 245 GLY A CA 1
ATOM 1979 C C . GLY A 1 245 ? 23.824 13.519 -23.195 1.00 59.66 245 GLY A C 1
ATOM 1980 O O . GLY A 1 245 ? 25.001 13.733 -23.459 1.00 59.66 245 GLY A O 1
ATOM 1981 N N . SER A 1 246 ? 23.329 13.752 -21.977 1.00 57.53 246 SER A N 1
ATOM 1982 C CA . SER A 1 246 ? 24.118 14.328 -20.894 1.00 57.53 246 SER A CA 1
ATOM 1983 C C . SER A 1 246 ? 24.795 13.191 -20.130 1.00 57.53 246 SER A C 1
ATOM 1985 O O . SER A 1 246 ? 24.145 12.494 -19.344 1.00 57.53 246 SER A O 1
ATOM 1987 N N . GLU A 1 247 ? 26.090 12.966 -20.384 1.00 55.75 247 GLU A N 1
ATOM 1988 C CA . GLU A 1 247 ? 26.912 12.058 -19.578 1.00 55.75 247 GLU A CA 1
ATOM 1989 C C . GLU A 1 247 ? 26.821 12.481 -18.108 1.00 55.75 247 GLU A C 1
ATOM 1991 O O . GLU A 1 247 ? 27.321 13.526 -17.691 1.00 55.75 247 GLU A O 1
ATOM 1996 N N . SER A 1 248 ? 26.116 11.682 -17.309 1.00 56.06 248 SER A N 1
ATOM 1997 C CA . SER A 1 248 ? 25.989 11.950 -15.882 1.00 56.06 248 SER A CA 1
ATOM 1998 C C . SER A 1 248 ? 27.346 11.727 -15.201 1.00 56.06 248 SER A C 1
ATOM 2000 O O . SER A 1 248 ? 27.958 10.679 -15.431 1.00 56.06 248 SER A O 1
ATOM 2002 N N . PRO A 1 249 ? 27.808 12.646 -14.331 1.00 55.72 249 PRO A N 1
ATOM 2003 C CA . PRO A 1 249 ? 29.076 12.505 -13.622 1.00 55.72 249 PRO A CA 1
ATOM 2004 C C . PRO A 1 249 ? 29.174 11.156 -12.897 1.00 55.72 249 PRO A C 1
ATOM 2006 O O . PRO A 1 249 ? 28.194 10.666 -12.327 1.00 55.72 249 PRO A O 1
ATOM 2009 N N . VAL A 1 250 ? 30.373 10.567 -12.854 1.00 55.34 250 VAL A N 1
ATOM 2010 C CA . VAL A 1 250 ? 30.647 9.260 -12.215 1.00 55.34 250 VAL A CA 1
ATOM 2011 C C . VAL A 1 250 ? 30.129 9.198 -10.765 1.00 55.34 250 VAL A C 1
ATOM 2013 O O . VAL A 1 250 ? 29.601 8.171 -10.328 1.00 55.34 250 VAL A O 1
ATOM 2016 N N . HIS A 1 251 ? 30.174 10.320 -10.038 1.00 55.28 251 HIS A N 1
ATOM 2017 C CA . HIS A 1 251 ? 29.635 10.440 -8.679 1.00 55.28 251 HIS A CA 1
ATOM 2018 C C . HIS A 1 251 ? 28.105 10.284 -8.607 1.00 55.28 251 HIS A C 1
ATOM 2020 O O . HIS A 1 251 ? 27.584 9.656 -7.682 1.00 55.28 251 HIS A O 1
ATOM 2026 N N . THR A 1 252 ? 27.377 10.791 -9.603 1.00 60.78 252 THR A N 1
ATOM 2027 C CA . THR A 1 252 ? 25.913 10.706 -9.701 1.00 60.78 252 THR A CA 1
ATOM 2028 C C . THR A 1 252 ? 25.461 9.280 -10.022 1.00 60.78 252 THR A C 1
ATOM 2030 O O . THR A 1 252 ? 24.446 8.814 -9.504 1.00 60.78 252 THR A O 1
ATOM 2033 N N . ARG A 1 253 ? 26.256 8.542 -10.811 1.00 64.44 253 ARG A N 1
ATOM 2034 C CA . ARG A 1 253 ? 26.021 7.123 -11.123 1.00 64.44 253 ARG A CA 1
ATOM 2035 C C . ARG A 1 253 ? 26.194 6.225 -9.897 1.00 64.44 253 ARG A C 1
ATOM 2037 O O . ARG A 1 253 ? 25.385 5.325 -9.685 1.00 64.44 253 ARG A O 1
ATOM 2044 N N . SER A 1 254 ? 27.209 6.493 -9.074 1.00 66.06 254 SER A N 1
ATOM 2045 C CA . SER A 1 254 ? 27.433 5.783 -7.809 1.00 66.06 254 SER A CA 1
ATOM 2046 C C . SER A 1 254 ? 26.272 6.012 -6.829 1.00 66.06 254 SER A C 1
ATOM 2048 O O . SER A 1 254 ? 25.664 5.052 -6.355 1.00 66.06 254 SER A O 1
ATOM 2050 N N . GLY A 1 255 ? 25.864 7.274 -6.627 1.00 72.94 255 GLY A N 1
ATOM 2051 C CA . GLY A 1 255 ? 24.703 7.623 -5.797 1.00 72.94 255 GLY A CA 1
ATOM 2052 C C . GLY A 1 255 ? 23.404 6.954 -6.263 1.00 72.94 255 GLY A C 1
ATOM 2053 O O . GLY A 1 255 ? 22.692 6.368 -5.452 1.00 72.94 255 GLY A O 1
ATOM 2054 N N . TYR A 1 256 ? 23.140 6.940 -7.574 1.00 75.31 256 TYR A N 1
ATOM 2055 C CA . TYR A 1 256 ? 21.989 6.242 -8.160 1.00 75.31 256 TYR A CA 1
ATOM 2056 C C . TYR A 1 256 ? 21.961 4.749 -7.803 1.00 75.31 256 TYR A C 1
ATOM 2058 O O . TYR A 1 256 ? 20.912 4.214 -7.441 1.00 75.31 256 TYR A O 1
ATOM 2066 N N . ILE A 1 257 ? 23.106 4.066 -7.880 1.00 75.50 257 ILE A N 1
ATOM 2067 C CA . ILE A 1 257 ? 23.200 2.635 -7.572 1.00 75.50 257 ILE A CA 1
ATOM 2068 C C . ILE A 1 257 ? 22.900 2.385 -6.086 1.00 75.50 257 ILE A C 1
ATOM 2070 O O . ILE A 1 257 ? 22.062 1.535 -5.772 1.00 75.50 257 ILE A O 1
ATOM 2074 N N . TYR A 1 258 ? 23.509 3.153 -5.177 1.00 81.19 258 TYR A N 1
ATOM 2075 C CA . TYR A 1 258 ? 23.267 3.022 -3.735 1.00 81.19 258 TYR A CA 1
ATOM 2076 C C . TYR A 1 258 ? 21.814 3.308 -3.357 1.00 81.19 258 TYR A C 1
ATOM 2078 O O . TYR A 1 258 ? 21.205 2.519 -2.629 1.00 81.19 258 TYR A O 1
ATOM 2086 N N . THR A 1 259 ? 21.224 4.388 -3.877 1.00 80.50 259 THR A N 1
ATOM 2087 C CA . THR A 1 259 ? 19.820 4.725 -3.610 1.00 80.50 259 THR A CA 1
ATOM 2088 C C . THR A 1 259 ? 18.888 3.634 -4.134 1.00 80.50 259 THR A C 1
ATOM 2090 O O . THR A 1 259 ? 17.987 3.211 -3.416 1.00 80.50 259 THR A O 1
ATOM 2093 N N . LYS A 1 260 ? 19.144 3.092 -5.332 1.00 77.06 260 LYS A N 1
ATOM 2094 C CA . LYS A 1 260 ? 18.333 2.017 -5.923 1.00 77.06 260 LYS A CA 1
ATOM 2095 C C . LYS A 1 260 ? 18.318 0.761 -5.047 1.00 77.06 260 LYS A C 1
ATOM 2097 O O . LYS A 1 260 ? 17.243 0.243 -4.748 1.00 77.06 260 LYS A O 1
ATOM 2102 N N . TYR A 1 261 ? 19.482 0.282 -4.606 1.00 83.31 261 TYR A N 1
ATOM 2103 C CA . TYR A 1 261 ? 19.558 -0.897 -3.734 1.00 83.31 261 TYR A CA 1
ATOM 2104 C C . TYR A 1 261 ? 18.981 -0.640 -2.345 1.00 83.31 261 TYR A C 1
ATOM 2106 O O . TYR A 1 261 ? 18.281 -1.497 -1.809 1.00 83.31 261 TYR A O 1
ATOM 2114 N N . THR A 1 262 ? 19.193 0.557 -1.802 1.00 85.00 262 THR A N 1
ATOM 2115 C CA . THR A 1 262 ? 18.574 0.978 -0.541 1.00 85.00 262 THR A CA 1
ATOM 2116 C C . THR A 1 262 ? 17.048 0.917 -0.638 1.00 85.00 262 THR A C 1
ATOM 2118 O O . THR A 1 262 ? 16.393 0.319 0.213 1.00 85.00 262 THR A O 1
ATOM 2121 N N . CYS A 1 263 ? 16.461 1.446 -1.715 1.00 84.31 263 CYS A N 1
ATOM 2122 C CA . CYS A 1 263 ? 15.020 1.378 -1.937 1.00 84.31 263 CYS A CA 1
ATOM 2123 C C . CYS A 1 263 ? 14.512 -0.063 -2.130 1.00 84.31 263 CYS A C 1
ATOM 2125 O O . CYS A 1 263 ? 13.440 -0.402 -1.629 1.00 84.31 263 CYS A O 1
ATOM 2127 N N . TYR A 1 264 ? 15.271 -0.942 -2.792 1.00 83.38 264 TYR A N 1
ATOM 2128 C CA . TYR A 1 264 ? 14.902 -2.360 -2.870 1.00 83.38 264 TYR A CA 1
ATOM 2129 C C . TYR A 1 264 ? 14.950 -3.065 -1.515 1.00 83.38 264 TYR A C 1
ATOM 2131 O O . TYR A 1 264 ? 14.060 -3.862 -1.230 1.00 83.38 264 TYR A O 1
ATOM 2139 N N . LEU A 1 265 ? 15.920 -2.747 -0.654 1.00 86.62 265 LEU A N 1
ATOM 2140 C CA . LEU A 1 265 ? 15.948 -3.273 0.713 1.00 86.62 265 LEU A CA 1
ATOM 2141 C C . LEU A 1 265 ? 14.703 -2.853 1.498 1.00 86.62 265 LEU A C 1
ATOM 2143 O O . LEU A 1 265 ? 14.100 -3.689 2.166 1.00 86.62 265 LEU A O 1
ATOM 2147 N N . PHE A 1 266 ? 14.264 -1.599 1.369 1.00 84.75 266 PHE A N 1
ATOM 2148 C CA . PHE A 1 266 ? 13.022 -1.129 1.990 1.00 84.75 266 PHE A CA 1
ATOM 2149 C C . PHE A 1 266 ? 11.775 -1.855 1.459 1.00 84.75 266 PHE A C 1
ATOM 2151 O O . PHE A 1 266 ? 10.890 -2.205 2.242 1.00 84.75 266 PHE A O 1
ATOM 2158 N N . ILE A 1 267 ? 11.714 -2.147 0.156 1.00 84.75 267 ILE A N 1
ATOM 2159 C CA . ILE A 1 267 ? 10.649 -2.973 -0.441 1.00 84.75 267 ILE A CA 1
ATOM 2160 C C . ILE A 1 267 ? 10.662 -4.397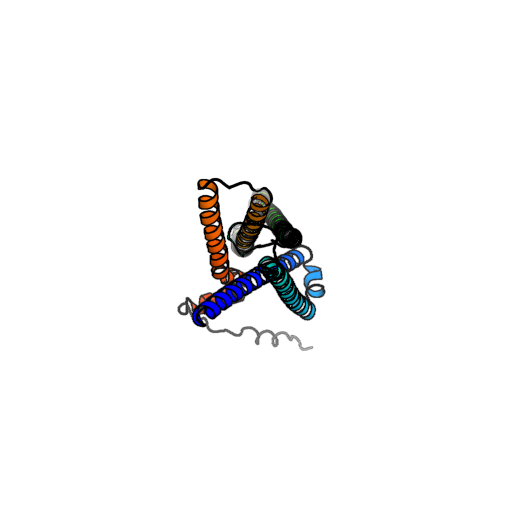 0.134 1.00 84.75 267 ILE A C 1
ATOM 2162 O O . ILE A 1 267 ? 9.614 -4.941 0.486 1.00 84.75 267 ILE A O 1
ATOM 2166 N N . SER A 1 268 ? 11.840 -5.000 0.273 1.00 84.75 268 SER A N 1
ATOM 2167 C CA . SER A 1 268 ? 11.978 -6.333 0.864 1.00 84.75 268 SER A CA 1
ATOM 2168 C C . SER A 1 268 ? 11.572 -6.336 2.338 1.00 84.75 268 SER A C 1
ATOM 2170 O O . SER A 1 268 ? 10.834 -7.217 2.778 1.00 84.75 268 SER A O 1
ATOM 2172 N N . PHE A 1 269 ? 11.973 -5.311 3.094 1.00 84.25 269 PHE A N 1
ATOM 2173 C CA . PHE A 1 269 ? 11.602 -5.155 4.497 1.00 84.25 269 PHE A CA 1
ATOM 2174 C C . PHE A 1 269 ? 10.088 -5.019 4.673 1.00 84.25 269 PHE A C 1
ATOM 2176 O O . PHE A 1 269 ? 9.520 -5.629 5.573 1.00 84.25 269 PHE A O 1
ATOM 2183 N N . HIS A 1 270 ? 9.403 -4.313 3.770 1.00 84.50 270 HIS A N 1
ATOM 2184 C CA . HIS A 1 270 ? 7.943 -4.229 3.782 1.00 84.50 270 HIS A CA 1
ATOM 2185 C C . HIS A 1 270 ? 7.268 -5.613 3.751 1.00 84.50 270 HIS A C 1
ATOM 2187 O O . HIS A 1 270 ? 6.304 -5.842 4.481 1.00 84.50 270 HIS A O 1
ATOM 2193 N N . SER A 1 271 ? 7.795 -6.563 2.973 1.00 83.88 271 SER A N 1
ATOM 2194 C CA . SER A 1 271 ? 7.251 -7.930 2.915 1.00 83.88 271 SER A CA 1
ATOM 2195 C C . SER A 1 271 ? 7.375 -8.662 4.261 1.00 83.88 271 SER A C 1
ATOM 2197 O O . SER A 1 271 ? 6.474 -9.401 4.652 1.00 83.88 271 SER A O 1
ATOM 2199 N N . LEU A 1 272 ? 8.437 -8.389 5.030 1.00 82.50 272 LEU A N 1
ATOM 2200 C CA . LEU A 1 272 ? 8.609 -8.908 6.395 1.00 82.50 272 LEU A CA 1
ATOM 2201 C C . LEU A 1 272 ? 7.666 -8.249 7.408 1.00 82.50 272 LEU A C 1
ATOM 2203 O O . LEU A 1 272 ? 7.357 -8.843 8.439 1.00 82.50 272 LEU A O 1
ATOM 2207 N N . LEU A 1 273 ? 7.203 -7.029 7.128 1.00 81.19 273 LEU A N 1
ATOM 2208 C CA . LEU A 1 273 ? 6.268 -6.293 7.979 1.00 81.19 273 LEU A CA 1
ATOM 2209 C C . LEU A 1 273 ? 4.800 -6.633 7.688 1.00 81.19 273 LEU A C 1
ATOM 2211 O O . LEU A 1 273 ? 3.927 -6.266 8.472 1.00 81.19 273 LEU A O 1
ATOM 2215 N N . GLN A 1 274 ? 4.509 -7.378 6.620 1.00 80.44 274 GLN A N 1
ATOM 2216 C CA . GLN A 1 274 ? 3.153 -7.790 6.249 1.00 80.44 274 GLN A CA 1
ATOM 2217 C C . GLN A 1 274 ? 2.391 -8.543 7.370 1.00 80.44 274 GLN A C 1
ATOM 2219 O O . GLN A 1 274 ? 1.198 -8.293 7.556 1.00 80.44 274 GLN A O 1
ATOM 2224 N N . PRO A 1 275 ? 3.031 -9.385 8.209 1.00 80.25 275 PRO A N 1
ATOM 2225 C CA . PRO A 1 275 ? 2.406 -9.960 9.404 1.00 80.25 275 PRO A CA 1
ATOM 2226 C C . PRO A 1 275 ? 1.921 -8.928 10.437 1.00 80.25 275 PRO A C 1
ATOM 2228 O O . PRO A 1 275 ? 0.933 -9.169 11.136 1.00 80.25 275 PRO A O 1
ATOM 2231 N N . LEU A 1 276 ? 2.552 -7.749 10.528 1.00 73.25 276 LEU A N 1
ATOM 2232 C CA . LEU A 1 276 ? 2.108 -6.676 11.432 1.00 73.25 276 LEU A CA 1
ATOM 2233 C C . LEU A 1 276 ? 0.731 -6.130 11.038 1.00 73.25 276 LEU A C 1
ATOM 2235 O O . LEU A 1 276 ? -0.025 -5.646 11.881 1.00 73.25 276 LEU A O 1
ATOM 2239 N N . CYS A 1 277 ? 0.357 -6.271 9.772 1.00 72.94 277 CYS A N 1
ATOM 2240 C CA . CYS A 1 277 ? -0.959 -5.904 9.270 1.00 72.94 277 CYS A CA 1
ATOM 2241 C C . CYS A 1 277 ? -2.037 -6.830 9.852 1.00 72.94 277 CYS A C 1
ATOM 2243 O O . CYS A 1 277 ? -3.128 -6.372 10.181 1.00 72.94 277 CYS A O 1
ATOM 2245 N N . PHE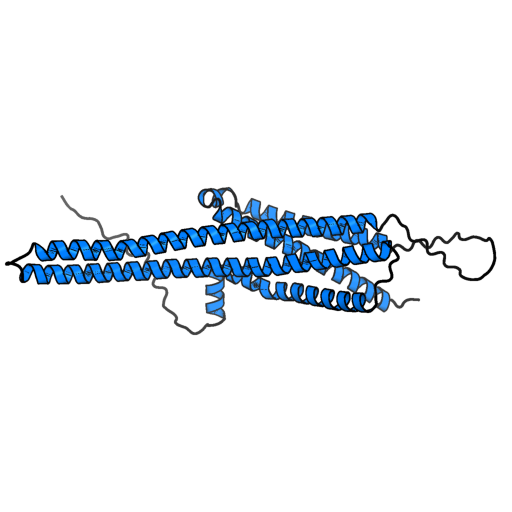 A 1 278 ? -1.715 -8.108 10.086 1.00 73.06 278 PHE A N 1
ATOM 2246 C CA . PHE A 1 278 ? -2.595 -9.060 10.777 1.00 73.06 278 PHE A CA 1
ATOM 2247 C C . PHE A 1 278 ? -2.594 -8.873 12.292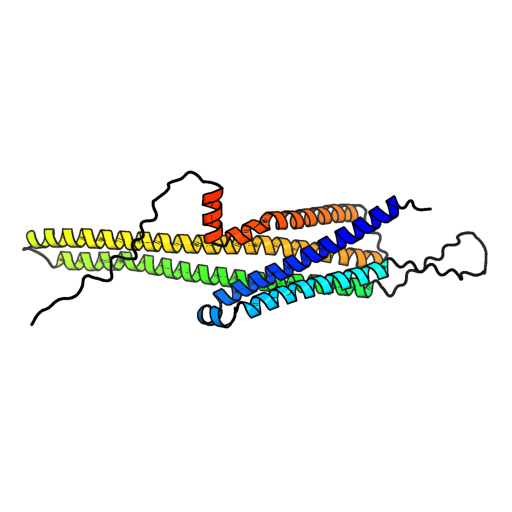 1.00 73.06 278 PHE A C 1
ATOM 2249 O O . PHE A 1 278 ? -3.627 -9.074 12.934 1.00 73.06 278 PHE A O 1
ATOM 2256 N N . MET A 1 279 ? -1.495 -8.369 12.868 1.00 68.06 279 MET A N 1
ATOM 2257 C CA . MET A 1 279 ? -1.465 -7.928 14.270 1.00 68.06 279 MET A CA 1
ATOM 2258 C C . MET A 1 279 ? -2.499 -6.841 14.565 1.00 68.06 279 MET A C 1
ATOM 2260 O O . MET A 1 279 ? -2.835 -6.629 15.731 1.00 68.06 279 MET A O 1
ATOM 2264 N N . ARG A 1 280 ? -3.076 -6.209 13.537 1.00 71.25 280 ARG A N 1
ATOM 2265 C CA . ARG A 1 280 ? -4.252 -5.355 13.661 1.00 71.25 280 ARG A CA 1
ATOM 2266 C C . ARG A 1 280 ? -5.456 -6.070 14.289 1.00 71.25 280 ARG A C 1
ATOM 2268 O O . ARG A 1 280 ? -6.153 -5.497 15.137 1.00 71.25 280 ARG A O 1
ATOM 2275 N N . MET A 1 281 ? -5.697 -7.322 13.915 1.00 71.19 281 MET A N 1
ATOM 2276 C CA . MET A 1 281 ? -6.853 -8.090 14.368 1.00 71.19 281 MET A CA 1
ATOM 2277 C C . MET A 1 281 ? -6.652 -8.579 15.804 1.00 71.19 281 MET A C 1
ATOM 2279 O O . MET A 1 281 ? -5.636 -9.182 16.150 1.00 71.19 281 MET A O 1
ATOM 2283 N N . ARG A 1 282 ? -7.637 -8.325 16.676 1.00 66.88 282 ARG A N 1
ATOM 2284 C CA . ARG A 1 282 ? -7.569 -8.768 18.080 1.00 66.88 282 ARG A CA 1
ATOM 2285 C C . ARG A 1 282 ? -7.531 -10.293 18.189 1.00 66.88 282 ARG A C 1
ATOM 2287 O O . ARG A 1 282 ? -6.801 -10.807 19.028 1.00 66.88 282 ARG A O 1
ATOM 2294 N N . GLU A 1 283 ? -8.282 -10.978 17.337 1.00 72.44 283 GLU A N 1
ATOM 2295 C CA . GLU A 1 283 ? -8.344 -12.439 17.271 1.00 72.44 283 GLU A CA 1
ATOM 2296 C C . GLU A 1 283 ? -6.986 -13.034 16.909 1.00 72.44 283 GLU A C 1
ATOM 2298 O O . GLU A 1 283 ? -6.464 -13.856 17.658 1.00 72.44 283 GLU A O 1
ATOM 2303 N N . PHE A 1 284 ? -6.351 -12.517 15.853 1.00 75.56 284 PHE A N 1
ATOM 2304 C CA . PHE A 1 284 ? -5.015 -12.944 15.447 1.00 75.56 284 PHE A CA 1
ATOM 2305 C C . PHE A 1 284 ? -3.978 -12.725 16.554 1.00 75.56 284 PHE A C 1
ATOM 2307 O O . PHE A 1 284 ? -3.213 -13.631 16.861 1.00 75.56 284 PHE A O 1
ATOM 2314 N N . ARG A 1 285 ? -3.996 -11.572 17.241 1.00 78.44 285 ARG A N 1
ATOM 2315 C CA . ARG A 1 285 ? -3.105 -11.339 18.394 1.00 78.44 285 ARG A CA 1
ATOM 2316 C C . ARG A 1 285 ? -3.323 -12.340 19.524 1.00 78.44 285 ARG A C 1
ATOM 2318 O O . ARG A 1 285 ? -2.365 -12.704 20.197 1.00 78.44 285 ARG A O 1
ATOM 2325 N N . ASN A 1 286 ? -4.565 -12.736 19.781 1.00 76.19 286 ASN A N 1
ATOM 2326 C CA . ASN A 1 286 ? -4.875 -13.698 20.834 1.00 76.19 286 ASN A CA 1
ATOM 2327 C C . ASN A 1 286 ? -4.413 -15.106 20.449 1.00 76.19 286 ASN A C 1
ATOM 2329 O O . ASN A 1 286 ? -3.862 -15.802 21.295 1.00 76.19 286 ASN A O 1
ATOM 2333 N N . ILE A 1 287 ? -4.585 -15.497 19.184 1.00 81.81 287 ILE A N 1
ATOM 2334 C CA . ILE A 1 287 ? -4.068 -16.761 18.649 1.00 81.81 287 ILE A CA 1
ATOM 2335 C C . ILE A 1 287 ? -2.539 -16.757 18.708 1.00 81.81 287 ILE A C 1
ATOM 2337 O O . ILE A 1 287 ? -1.962 -17.644 19.321 1.00 81.81 287 ILE A O 1
ATOM 2341 N N . LEU A 1 288 ? -1.884 -15.709 18.200 1.00 81.81 288 LEU A N 1
ATOM 2342 C CA . LEU A 1 288 ? -0.428 -15.584 18.221 1.00 81.81 288 LEU A CA 1
ATOM 2343 C C . LEU A 1 288 ? 0.134 -15.634 19.646 1.00 81.81 288 LEU A C 1
ATOM 2345 O O . LEU A 1 288 ? 1.137 -16.295 19.883 1.00 81.81 288 LEU A O 1
ATOM 2349 N N . LYS A 1 289 ? -0.519 -14.978 20.613 1.00 79.88 289 LYS A N 1
ATOM 2350 C CA . LYS A 1 289 ? -0.130 -15.071 22.027 1.00 79.88 289 LYS A CA 1
ATOM 2351 C C . LYS A 1 289 ? -0.273 -16.484 22.577 1.00 79.88 289 LYS A C 1
ATOM 2353 O O . LYS A 1 289 ? 0.609 -16.905 23.308 1.00 79.88 289 LYS A O 1
ATOM 2358 N N . LYS A 1 290 ? -1.342 -17.204 22.225 1.00 82.00 290 LYS A N 1
ATOM 2359 C CA . LYS A 1 290 ? -1.534 -18.607 22.623 1.00 82.00 290 LYS A CA 1
ATOM 2360 C C . LYS A 1 290 ? -0.489 -19.531 21.991 1.00 82.00 290 LYS A C 1
ATOM 2362 O O . LYS A 1 290 ? -0.050 -20.466 22.644 1.00 82.00 290 LYS A O 1
ATOM 2367 N N . THR A 1 291 ? -0.076 -19.262 20.754 1.00 82.19 291 THR A N 1
ATOM 2368 C CA . THR A 1 291 ? 0.935 -20.059 20.046 1.00 82.19 291 THR A CA 1
ATOM 2369 C C . THR A 1 291 ? 2.361 -19.753 20.517 1.00 82.19 291 THR A C 1
ATOM 2371 O O . THR A 1 291 ? 3.137 -20.678 20.718 1.00 82.19 291 THR A O 1
ATOM 2374 N N . LEU A 1 292 ? 2.716 -18.475 20.712 1.00 80.31 292 LEU A N 1
ATOM 2375 C CA . LEU A 1 292 ? 4.056 -18.050 21.156 1.00 80.31 292 LEU A CA 1
ATOM 2376 C C . LEU A 1 292 ? 4.272 -18.208 22.662 1.00 80.31 292 LEU A C 1
ATOM 2378 O O . LEU A 1 292 ? 5.393 -18.444 23.099 1.00 80.31 292 LEU A O 1
ATOM 2382 N N . PHE A 1 293 ? 3.206 -18.097 23.455 1.00 77.88 293 PHE A N 1
ATOM 2383 C CA . PHE A 1 293 ? 3.226 -18.341 24.893 1.00 77.88 293 PHE A CA 1
ATOM 2384 C C . PHE A 1 293 ? 2.169 -19.397 25.246 1.00 77.88 293 PHE A C 1
ATOM 2386 O O . PHE A 1 293 ? 1.127 -19.059 25.814 1.00 77.88 293 PHE A O 1
ATOM 2393 N N . PRO A 1 294 ? 2.429 -20.688 24.954 1.00 62.84 294 PRO A N 1
ATOM 2394 C CA . PRO A 1 294 ? 1.532 -21.785 25.332 1.00 62.84 294 PRO A CA 1
ATOM 2395 C C . PRO A 1 294 ? 1.337 -21.901 26.850 1.00 62.84 294 PRO A C 1
ATOM 2397 O O . PRO A 1 294 ? 0.401 -22.540 27.319 1.00 62.84 294 PRO A O 1
ATOM 2400 N N . CYS A 1 295 ? 2.223 -21.279 27.629 1.00 55.97 295 CYS A N 1
ATOM 2401 C CA . CYS A 1 295 ? 2.326 -21.462 29.065 1.00 55.97 295 CYS A CA 1
ATOM 2402 C C . CYS A 1 295 ? 1.896 -20.199 29.828 1.00 55.97 295 CYS A C 1
ATOM 2404 O O . CYS A 1 295 ? 2.716 -19.471 30.381 1.00 55.97 295 CYS A O 1
ATOM 2406 N N . SER A 1 296 ? 0.594 -19.907 29.860 1.00 48.44 296 SER A N 1
ATOM 2407 C CA . SER A 1 296 ? 0.017 -19.162 30.985 1.00 48.44 296 SER A CA 1
ATOM 2408 C C . SER A 1 296 ? -1.482 -19.430 31.101 1.00 48.44 296 SER A C 1
ATOM 2410 O O . SER A 1 296 ? -2.291 -18.845 30.388 1.00 48.44 296 SER A O 1
ATOM 2412 N N . LYS A 1 297 ? -1.798 -20.344 32.025 1.00 41.78 297 LYS A N 1
ATOM 2413 C CA . LYS A 1 297 ? -3.108 -20.661 32.609 1.00 41.78 297 LYS A CA 1
ATOM 2414 C C . LYS A 1 297 ? -4.227 -21.022 31.626 1.00 41.78 297 LYS A C 1
ATOM 2416 O O . LYS A 1 297 ? -4.938 -20.182 31.085 1.00 41.78 297 LYS A O 1
ATOM 2421 N N . SER A 1 298 ? -4.464 -22.326 31.541 1.00 41.56 298 SER A N 1
ATOM 2422 C CA . SER A 1 298 ? -5.804 -22.892 31.431 1.00 41.56 298 SER A CA 1
ATOM 2423 C C . SER A 1 298 ? -6.704 -22.320 32.536 1.00 41.56 298 SER A C 1
ATOM 2425 O O . SER A 1 298 ? -6.707 -22.819 33.661 1.00 41.56 298 SER A O 1
ATOM 2427 N N . GLU A 1 299 ? -7.457 -21.266 32.239 1.00 36.91 299 GLU A N 1
ATOM 2428 C CA . GLU A 1 299 ? -8.730 -21.058 32.926 1.00 36.91 299 GLU A CA 1
ATOM 2429 C C . GLU A 1 299 ? -9.763 -21.967 32.245 1.00 36.91 299 GLU A C 1
ATOM 2431 O O . GLU A 1 299 ? -9.869 -21.944 31.012 1.00 36.91 299 GLU A O 1
ATOM 2436 N N . PRO A 1 300 ? -10.485 -22.815 32.998 1.00 41.50 300 PRO A N 1
ATOM 2437 C CA . PRO A 1 300 ? -11.533 -23.637 32.422 1.00 41.50 300 PRO A CA 1
ATOM 2438 C C . PRO A 1 300 ? -12.618 -22.727 31.844 1.00 41.50 300 PRO A C 1
ATOM 2440 O O . PRO A 1 300 ? -13.022 -21.737 32.454 1.00 41.50 300 PRO A O 1
ATOM 2443 N N . ILE A 1 301 ? -13.083 -23.083 30.648 1.00 40.66 301 ILE A N 1
ATOM 2444 C CA . ILE A 1 301 ? -14.259 -22.507 30.002 1.00 40.66 301 ILE A CA 1
ATOM 2445 C C . ILE A 1 301 ? -15.456 -22.816 30.910 1.00 40.66 301 ILE A C 1
ATOM 2447 O O . ILE A 1 301 ? -16.070 -23.874 30.809 1.00 40.66 301 ILE A O 1
ATOM 2451 N N . VAL A 1 302 ? -15.763 -21.914 31.841 1.00 39.16 302 VAL A N 1
ATOM 2452 C CA . VAL A 1 302 ? -17.034 -21.924 32.562 1.00 39.16 302 VAL A CA 1
ATOM 2453 C C . VAL A 1 302 ? -18.065 -21.339 31.607 1.00 39.16 302 VAL A C 1
ATOM 2455 O O . VAL A 1 302 ? -18.147 -20.133 31.393 1.00 39.16 302 VAL A O 1
ATOM 2458 N N . THR A 1 303 ? -18.824 -22.231 30.984 1.00 41.66 303 THR A N 1
ATOM 2459 C CA . THR A 1 303 ? -20.073 -21.945 30.282 1.00 41.66 303 THR A CA 1
ATOM 2460 C C . THR A 1 303 ? -21.096 -21.379 31.271 1.00 41.66 303 THR A C 1
ATOM 2462 O O . THR A 1 303 ? -21.822 -22.133 31.914 1.00 41.66 303 THR A O 1
ATOM 2465 N N . THR A 1 304 ? -21.164 -20.055 31.417 1.00 42.34 304 THR A N 1
ATOM 2466 C CA . THR A 1 304 ? -22.148 -19.369 32.280 1.00 42.34 304 THR A CA 1
ATOM 2467 C C . THR A 1 304 ? -23.437 -18.946 31.568 1.00 42.34 304 THR A C 1
ATOM 2469 O O . THR A 1 304 ? -24.256 -18.258 32.171 1.00 42.34 304 THR A O 1
ATOM 2472 N N . ASP A 1 305 ? -23.687 -19.393 30.334 1.00 39.75 305 ASP A N 1
ATOM 2473 C CA . ASP A 1 305 ? -24.835 -18.915 29.542 1.00 39.75 305 ASP A CA 1
ATOM 2474 C C . ASP A 1 305 ? -26.092 -19.810 29.563 1.00 39.75 305 ASP A C 1
ATOM 2476 O O . ASP A 1 305 ? -27.045 -19.530 28.841 1.00 39.75 305 ASP A O 1
ATOM 2480 N N . VAL A 1 306 ? -26.171 -20.850 30.409 1.00 43.41 306 VAL A N 1
ATOM 2481 C CA . VAL A 1 306 ? -27.345 -21.761 30.415 1.00 43.41 306 VAL A CA 1
ATOM 2482 C C . VAL A 1 306 ? -28.247 -21.650 31.656 1.00 43.41 306 VAL A C 1
ATOM 2484 O O . VAL A 1 306 ? -29.422 -21.991 31.569 1.00 43.41 306 VAL A O 1
ATOM 2487 N N . TYR A 1 307 ? -27.805 -21.095 32.793 1.00 34.09 307 TYR A N 1
ATOM 2488 C CA . TYR A 1 307 ? -28.616 -21.181 34.027 1.00 34.09 307 TYR A CA 1
ATOM 2489 C C . TYR A 1 307 ? -29.549 -19.988 34.320 1.00 34.09 307 TYR A C 1
ATOM 2491 O O . TYR A 1 307 ? -30.278 -20.004 35.306 1.00 34.09 307 TYR A O 1
ATOM 2499 N N . LYS A 1 308 ? -29.594 -18.944 33.481 1.00 36.72 308 LYS A N 1
ATOM 2500 C CA . LYS A 1 308 ? -30.371 -17.725 33.798 1.00 36.72 308 LYS A CA 1
ATOM 2501 C C . LYS A 1 308 ? -31.749 -17.613 33.130 1.00 36.72 308 LYS A C 1
ATOM 2503 O O . LYS A 1 308 ? -32.279 -16.508 33.057 1.00 36.72 308 LYS A O 1
ATOM 2508 N N . ARG A 1 309 ? -32.336 -18.717 32.644 1.00 37.75 309 ARG A N 1
ATOM 2509 C CA . ARG A 1 309 ? -33.658 -18.690 31.976 1.00 37.75 309 ARG A CA 1
ATOM 2510 C C . ARG A 1 309 ? -34.819 -19.341 32.751 1.00 37.75 309 ARG A C 1
ATOM 2512 O O . ARG A 1 309 ? -35.954 -19.042 32.418 1.00 37.75 309 ARG A O 1
ATOM 2519 N N . ASN A 1 310 ? -34.588 -20.105 33.827 1.00 34.66 310 ASN A N 1
ATOM 2520 C CA . ASN A 1 310 ? -35.668 -20.856 34.503 1.00 34.66 310 ASN A CA 1
ATOM 2521 C C . ASN A 1 310 ? -35.828 -20.558 36.008 1.00 34.66 310 ASN A C 1
ATOM 2523 O O . ASN A 1 310 ? -35.987 -21.478 36.800 1.00 34.66 310 ASN A O 1
ATOM 2527 N N . SER A 1 311 ? -35.789 -19.293 36.438 1.00 39.00 311 SER A N 1
ATOM 2528 C CA . SER A 1 311 ? -36.184 -18.962 37.820 1.00 39.00 311 SER A CA 1
ATOM 2529 C C . SER A 1 311 ? -36.695 -17.530 37.952 1.00 39.00 311 SER A C 1
ATOM 2531 O O . SER A 1 311 ? -36.081 -16.690 38.607 1.00 39.00 311 SER A O 1
ATOM 2533 N N . SER A 1 312 ? -37.831 -17.245 37.322 1.00 38.22 312 SER A N 1
ATOM 2534 C CA . SER A 1 312 ? -38.677 -16.111 37.702 1.00 38.22 312 SER A CA 1
ATOM 2535 C C . SER A 1 312 ? -40.110 -16.359 37.237 1.00 38.22 312 SER A C 1
ATOM 2537 O O . SER A 1 312 ? -40.567 -15.773 36.261 1.00 38.22 312 SER A O 1
ATOM 2539 N N . GLN A 1 313 ? -40.798 -17.256 37.940 1.00 39.25 313 GLN A N 1
ATOM 2540 C CA . GLN A 1 313 ? -42.254 -17.295 37.986 1.00 39.25 313 GLN A CA 1
ATOM 2541 C C . GLN A 1 313 ? -42.665 -17.274 39.465 1.00 39.25 313 GLN A C 1
ATOM 2543 O O . GLN A 1 313 ? -42.431 -18.245 40.179 1.00 39.25 313 GLN A O 1
ATOM 2548 N N . PRO A 1 314 ? -43.213 -16.153 39.946 1.00 39.31 314 PRO A N 1
ATOM 2549 C CA . PRO A 1 314 ? -44.221 -16.124 40.998 1.00 39.31 314 PRO A CA 1
ATOM 2550 C C . PRO A 1 314 ? -45.547 -15.703 40.311 1.00 39.31 314 PRO A C 1
ATOM 2552 O O . PRO A 1 314 ? -45.519 -14.933 39.356 1.00 39.31 314 PRO A O 1
ATOM 2555 N N . THR A 1 315 ? -46.734 -16.229 40.590 1.00 36.41 315 THR A N 1
ATOM 2556 C CA . THR A 1 315 ? -47.423 -16.468 41.864 1.00 36.41 315 THR A CA 1
ATOM 2557 C C . THR A 1 315 ? -48.708 -17.256 41.569 1.00 36.41 315 THR A C 1
ATOM 2559 O O . THR A 1 315 ? -49.348 -16.988 40.552 1.00 36.41 315 THR A O 1
ATOM 2562 N N . ASP A 1 316 ? -49.115 -18.137 42.485 1.00 38.69 316 ASP A N 1
ATOM 2563 C CA . ASP A 1 316 ? -50.524 -18.508 42.684 1.00 38.69 316 ASP A CA 1
ATOM 2564 C C . ASP A 1 316 ? -51.324 -17.275 43.140 1.00 38.69 316 ASP A C 1
ATOM 2566 O O . ASP A 1 316 ? -50.866 -16.605 44.069 1.00 38.69 316 ASP A O 1
ATOM 2570 N N . ILE A 1 317 ? -52.460 -16.983 42.488 1.00 38.78 317 ILE A N 1
ATOM 2571 C CA . ILE A 1 317 ? -53.842 -16.897 43.029 1.00 38.78 317 ILE A CA 1
ATOM 2572 C C . ILE A 1 317 ? -54.786 -17.157 41.851 1.00 38.78 317 ILE A C 1
ATOM 2574 O O . ILE A 1 317 ? -54.603 -16.497 40.803 1.00 38.78 317 ILE A O 1
#